Protein 9LQA (pdb70)

Organism: Bacteroides fragilis (NCBI:txid817)

Sequence (251 aa):
KKHLFLLGGHDLAMQTIVQILTDRNVIFKDRYLQWDNALLSQYEEEIQQYGNKEPFIIYGVELKEDITPPTNYIRIDHHNEYATYPSALEQVASILDHPLNRYQTLVAANDKAYIPGMLEIGASHEEINLIRQEDRKAQGVIEDDEKLAQEAITNGTEKIGSLYVVFTTANKFSPICDRLYPYEKLLIYTPNELIYYGKGINSIQKILKRYTPISNIFWGGGINGFIGTVRNRLTTNEILNIVEQIKLLEL

Structure (mmCIF, N/CA/C/O backbone):
data_9LQA
#
_entry.id   9LQA
#
_cell.length_a   71.396
_cell.length_b   71.396
_cell.length_c   121.502
_cell.angle_alpha   90.00
_cell.angle_beta   90.00
_cell.angle_gamma   90.00
#
_symmetry.space_group_name_H-M   'P 41 21 2'
#
loop_
_entity.id
_entity.type
_entity.pdbx_description
1 polymer NrN
2 non-polymer [(2~{S},3~{S},4~{R},5~{R})-5-(6-aminopurin-9-yl)-3-[[(2~{R},3~{S},4~{R},5~{R})-5-(6-aminopurin-9-yl)-3,4-bis(oxidanyl)oxolan-2-yl]methoxy-oxidanyl-phosphoryl]oxy-4-oxidanyl-oxolan-2-yl]methyl-[(3~{S})-3-azanyl-4-oxidanyl-4-oxidanylidene-butyl]-methyl-sulfanium
3 non-polymer 2-AMINO-2-HYDROXYMETHYL-PROPANE-1,3-DIOL
4 non-polymer 'MANGANESE (II) ION'
5 water water
#
loop_
_atom_site.group_PDB
_atom_site.id
_atom_site.type_symbol
_atom_site.label_atom_id
_atom_site.label_alt_id
_atom_site.label_comp_id
_atom_site.label_asym_id
_atom_site.label_entity_id
_atom_site.label_seq_id
_atom_site.pdbx_PDB_ins_code
_atom_site.Cartn_x
_atom_site.Cartn_y
_atom_site.Cartn_z
_atom_site.occupancy
_atom_site.B_iso_or_equiv
_atom_site.auth_seq_id
_atom_site.auth_comp_id
_atom_site.auth_asym_id
_atom_site.auth_atom_id
_atom_site.pdbx_PDB_model_num
ATOM 1 N N . LYS A 1 10 ? 39.230 -21.341 -16.901 1.00 32.21 9 LYS A N 1
ATOM 2 C CA . LYS A 1 10 ? 39.530 -20.754 -15.586 1.00 36.80 9 LYS A CA 1
ATOM 3 C C . LYS A 1 10 ? 38.276 -20.521 -14.758 1.00 32.97 9 LYS A C 1
ATOM 4 O O . LYS A 1 10 ? 37.305 -19.949 -15.254 1.00 35.65 9 LYS A O 1
ATOM 10 N N . LYS A 1 11 ? 38.297 -20.943 -13.493 1.00 28.66 10 LYS A N 1
ATOM 11 C CA . LYS A 1 11 ? 37.182 -20.748 -12.573 1.00 27.59 10 LYS A CA 1
ATOM 12 C C . LYS A 1 11 ? 37.445 -19.558 -11.651 1.00 22.89 10 LYS A C 1
ATOM 13 O O . LYS A 1 11 ? 38.572 -19.347 -11.203 1.00 26.65 10 LYS A O 1
ATOM 19 N N . HIS A 1 12 ? 36.397 -18.799 -11.356 1.00 19.75 11 HIS A N 1
ATOM 20 C CA . HIS A 1 12 ? 36.509 -17.574 -10.571 1.00 19.70 11 HIS A CA 1
ATOM 21 C C . HIS A 1 12 ? 36.130 -17.803 -9.114 1.00 18.91 11 HIS A C 1
ATOM 22 O O . HIS A 1 12 ? 35.186 -18.542 -8.811 1.00 21.32 11 HIS A O 1
ATOM 29 N N . LEU A 1 13 ? 36.867 -17.145 -8.215 1.00 14.80 12 LEU A N 1
ATOM 30 C CA . LEU A 1 13 ? 36.511 -17.020 -6.805 1.00 14.19 12 LEU A CA 1
ATOM 31 C C . LEU A 1 13 ? 36.636 -15.545 -6.457 1.00 14.29 12 LEU A C 1
ATOM 32 O O . LEU A 1 13 ? 37.684 -14.943 -6.704 1.00 16.14 12 LEU A O 1
ATOM 37 N N . PHE A 1 14 ? 35.571 -14.947 -5.935 1.00 9.68 13 PHE A N 1
ATOM 38 C CA . PHE A 1 14 ? 35.608 -13.543 -5.541 1.00 13.77 13 PHE A CA 1
ATOM 39 C C . PHE A 1 14 ? 35.600 -13.450 -4.020 1.00 11.29 13 PHE A C 1
ATOM 40 O O . PHE A 1 14 ? 34.791 -14.109 -3.363 1.00 11.54 13 PHE A O 1
ATOM 48 N N . LEU A 1 15 ? 36.497 -12.625 -3.472 1.00 8.94 14 LEU A N 1
ATOM 49 C CA . LEU A 1 15 ? 36.566 -12.324 -2.045 1.00 11.51 14 LEU A CA 1
ATOM 50 C C . LEU A 1 15 ? 36.252 -10.846 -1.870 1.00 10.30 14 LEU A C 1
ATOM 51 O O . LEU A 1 15 ? 36.917 -9.995 -2.474 1.00 12.08 14 LEU A O 1
ATOM 56 N N . LEU A 1 16 ? 35.259 -10.533 -1.041 1.00 11.03 15 LEU A N 1
ATOM 57 C CA . LEU A 1 16 ? 34.688 -9.189 -1.029 1.00 10.74 15 LEU A CA 1
ATOM 58 C C . LEU A 1 16 ? 35.238 -8.346 0.115 1.00 13.55 15 LEU A C 1
ATOM 59 O O . LEU A 1 16 ? 35.413 -8.835 1.237 1.00 13.90 15 LEU A O 1
ATOM 64 N N . GLY A 1 17 ? 35.487 -7.075 -0.180 1.00 13.40 16 GLY A N 1
ATOM 65 C CA . GLY A 1 17 ? 35.930 -6.100 0.809 1.00 16.16 16 GLY A CA 1
ATOM 66 C C . GLY A 1 17 ? 34.782 -5.429 1.539 1.00 15.04 16 GLY A C 1
ATOM 67 O O . GLY A 1 17 ? 33.705 -6.007 1.721 1.00 12.33 16 GLY A O 1
ATOM 68 N N . GLY A 1 18 ? 35.019 -4.190 1.966 1.00 13.61 17 GLY A N 1
ATOM 69 C CA . GLY A 1 18 ? 34.082 -3.525 2.859 1.00 15.16 17 GLY A CA 1
ATOM 70 C C . GLY A 1 18 ? 32.797 -3.123 2.158 1.00 17.16 17 GLY A C 1
ATOM 71 O O . GLY A 1 18 ? 32.783 -2.758 0.985 1.00 14.73 17 GLY A O 1
ATOM 72 N N . HIS A 1 19 ? 31.697 -3.162 2.905 1.00 17.73 18 HIS A N 1
ATOM 73 C CA . HIS A 1 19 ? 30.393 -2.985 2.286 1.00 18.47 18 HIS A CA 1
ATOM 74 C C . HIS A 1 19 ? 30.021 -1.521 2.095 1.00 17.31 18 HIS A C 1
ATOM 75 O O . HIS A 1 19 ? 30.354 -0.638 2.893 1.00 17.21 18 HIS A O 1
ATOM 82 N N . ASP A 1 20 ? 29.328 -1.289 0.995 1.00 15.10 19 ASP A N 1
ATOM 83 C CA . ASP A 1 20 ? 28.725 -0.028 0.585 1.00 18.52 19 ASP A CA 1
ATOM 84 C C . ASP A 1 20 ? 27.744 -0.418 -0.515 1.00 16.30 19 ASP A C 1
ATOM 85 O O . ASP A 1 20 ? 27.544 -1.607 -0.783 1.00 16.91 19 ASP A O 1
ATOM 90 N N . LEU A 1 21 ? 27.113 0.574 -1.139 1.00 17.69 20 LEU A N 1
ATOM 91 C CA . LEU A 1 21 ? 26.084 0.244 -2.126 1.00 18.71 20 LEU A CA 1
ATOM 92 C C . LEU A 1 21 ? 26.675 -0.534 -3.304 1.00 16.47 20 LEU A C 1
ATOM 93 O O . LEU A 1 21 ? 26.103 -1.537 -3.747 1.00 17.07 20 LEU A O 1
ATOM 98 N N . ALA A 1 22 ? 27.842 -0.119 -3.791 1.00 15.42 21 ALA A N 1
ATOM 99 C CA . ALA A 1 22 ? 28.484 -0.854 -4.880 1.00 18.85 21 ALA A CA 1
ATOM 100 C C . ALA A 1 22 ? 28.778 -2.306 -4.490 1.00 17.55 21 ALA A C 1
ATOM 101 O O . ALA A 1 22 ? 28.575 -3.227 -5.291 1.00 16.32 21 ALA A O 1
ATOM 103 N N . MET A 1 23 ? 29.262 -2.536 -3.266 1.00 18.54 22 MET A N 1
ATOM 104 C CA . MET A 1 23 ? 29.578 -3.907 -2.866 1.00 16.48 22 MET A CA 1
ATOM 105 C C . MET A 1 23 ? 28.313 -4.744 -2.751 1.00 17.14 22 MET A C 1
ATOM 106 O O . MET A 1 23 ? 28.310 -5.942 -3.073 1.00 14.57 22 MET A O 1
ATOM 111 N N . GLN A 1 24 ? 27.231 -4.126 -2.284 1.00 14.29 23 GLN A N 1
ATOM 112 C CA . GLN A 1 24 ? 25.942 -4.805 -2.232 1.00 16.01 23 GLN A CA 1
ATOM 113 C C . GLN A 1 24 ? 25.470 -5.178 -3.632 1.00 17.61 23 GLN A C 1
ATOM 114 O O . GLN A 1 24 ? 24.889 -6.254 -3.847 1.00 17.89 23 GLN A O 1
ATOM 120 N N . THR A 1 25 ? 25.708 -4.292 -4.597 1.00 15.36 24 THR A N 1
ATOM 121 C CA . THR A 1 25 ? 25.343 -4.571 -5.980 1.00 18.61 24 THR A CA 1
ATOM 122 C C . THR A 1 25 ? 26.201 -5.687 -6.561 1.00 17.85 24 THR A C 1
ATOM 123 O O . THR A 1 25 ? 25.711 -6.512 -7.338 1.00 13.88 24 THR A O 1
ATOM 127 N N . ILE A 1 26 ? 27.483 -5.723 -6.195 1.00 15.47 25 ILE A N 1
ATOM 128 C CA . ILE A 1 26 ? 28.353 -6.825 -6.592 1.00 12.70 25 ILE A CA 1
ATOM 129 C C . ILE A 1 26 ? 27.806 -8.145 -6.067 1.00 13.71 25 ILE A C 1
ATOM 130 O O . ILE A 1 26 ? 27.737 -9.142 -6.798 1.00 14.05 25 ILE A O 1
ATOM 135 N N . VAL A 1 27 ? 27.397 -8.174 -4.795 1.00 13.23 26 VAL A N 1
ATOM 136 C CA . VAL A 1 27 ? 26.842 -9.401 -4.231 1.00 15.09 26 VAL A CA 1
ATOM 137 C C . VAL A 1 27 ? 25.676 -9.903 -5.072 1.00 15.36 26 VAL A C 1
ATOM 138 O O . VAL A 1 27 ? 25.576 -11.098 -5.369 1.00 13.38 26 VAL A O 1
ATOM 142 N N . GLN A 1 28 ? 24.781 -9.001 -5.464 1.00 13.61 27 GLN A N 1
ATOM 143 C CA . GLN A 1 28 ? 23.615 -9.400 -6.245 1.00 18.09 27 GLN A CA 1
ATOM 144 C C . GLN A 1 28 ? 24.026 -10.013 -7.579 1.00 15.43 27 GLN A C 1
ATOM 145 O O . GLN A 1 28 ? 23.517 -11.072 -7.969 1.00 18.11 27 GLN A O 1
ATOM 151 N N . ILE A 1 29 ? 24.936 -9.352 -8.301 1.00 15.73 28 ILE A N 1
ATOM 152 C CA . ILE A 1 29 ? 25.389 -9.871 -9.592 1.00 13.79 28 ILE A CA 1
ATOM 153 C C . ILE A 1 29 ? 26.080 -11.219 -9.419 1.00 14.66 28 ILE A C 1
ATOM 154 O O . ILE A 1 29 ? 25.854 -12.150 -10.202 1.00 15.93 28 ILE A O 1
ATOM 159 N N . LEU A 1 30 ? 26.957 -11.340 -8.416 1.00 13.01 29 LEU A N 1
ATOM 160 C CA . LEU A 1 30 ? 27.636 -12.617 -8.193 1.00 16.03 29 LEU A CA 1
ATOM 161 C C . LEU A 1 30 ? 26.633 -13.702 -7.816 1.00 14.46 29 LEU A C 1
ATOM 162 O O . LEU A 1 30 ? 26.760 -14.864 -8.230 1.00 13.93 29 LEU A O 1
ATOM 167 N N . THR A 1 31 ? 25.625 -13.339 -7.033 1.00 11.79 30 THR A N 1
ATOM 168 C CA . THR A 1 31 ? 24.617 -14.319 -6.659 1.00 17.40 30 THR A CA 1
ATOM 169 C C . THR A 1 31 ? 23.840 -14.779 -7.883 1.00 15.14 30 THR A C 1
ATOM 170 O O . THR A 1 31 ? 23.642 -15.982 -8.087 1.00 16.47 30 THR A O 1
ATOM 174 N N . ASP A 1 32 ? 23.428 -13.828 -8.727 1.00 14.65 31 ASP A N 1
ATOM 175 C CA . ASP A 1 32 ? 22.655 -14.166 -9.923 1.00 17.21 31 ASP A CA 1
ATOM 176 C C . ASP A 1 32 ? 23.452 -15.012 -10.906 1.00 19.73 31 ASP A C 1
ATOM 177 O O . ASP A 1 32 ? 22.881 -15.880 -11.585 1.00 16.44 31 ASP A O 1
ATOM 182 N N . ARG A 1 33 ? 24.760 -14.798 -10.998 1.00 15.79 32 ARG A N 1
ATOM 183 C CA . ARG A 1 33 ? 25.537 -15.471 -12.025 1.00 15.98 32 ARG A CA 1
ATOM 184 C C . ARG A 1 33 ? 26.151 -16.782 -11.553 1.00 17.39 32 ARG A C 1
ATOM 185 O O . ARG A 1 33 ? 26.995 -17.334 -12.261 1.00 15.12 32 ARG A O 1
ATOM 193 N N . ASN A 1 34 ? 25.753 -17.285 -10.380 1.00 12.37 33 ASN A N 1
ATOM 194 C CA . ASN A 1 34 ? 26.213 -18.576 -9.859 1.00 14.71 33 ASN A CA 1
ATOM 195 C C . ASN A 1 34 ? 27.730 -18.619 -9.664 1.00 15.05 33 ASN A C 1
ATOM 196 O O . ASN A 1 34 ? 28.352 -19.673 -9.805 1.00 17.13 33 ASN A O 1
ATOM 201 N N . VAL A 1 35 ? 28.329 -17.487 -9.328 1.00 12.70 34 VAL A N 1
ATOM 202 C CA . VAL A 1 35 ? 29.771 -17.390 -9.103 1.00 11.67 34 VAL A CA 1
ATOM 203 C C . VAL A 1 35 ? 30.120 -17.858 -7.691 1.00 12.56 34 VAL A C 1
ATOM 204 O O . VAL A 1 35 ? 29.364 -17.625 -6.737 1.00 15.39 34 VAL A O 1
ATOM 208 N N . ILE A 1 36 ? 31.272 -18.516 -7.546 1.00 16.74 35 ILE A N 1
ATOM 209 C CA . ILE A 1 36 ? 31.839 -18.791 -6.228 1.00 14.69 35 ILE A CA 1
ATOM 210 C C . ILE A 1 36 ? 32.329 -17.475 -5.638 1.00 15.83 35 ILE A C 1
ATOM 211 O O . ILE A 1 36 ? 33.176 -16.798 -6.230 1.00 12.54 35 ILE A O 1
ATOM 216 N N . PHE A 1 37 ? 31.812 -17.108 -4.467 1.00 11.66 36 PHE A N 1
ATOM 217 C CA . PHE A 1 37 ? 32.321 -15.910 -3.805 1.00 15.09 36 PHE A CA 1
ATOM 218 C C . PHE A 1 37 ? 32.168 -16.037 -2.295 1.00 18.95 36 PHE A C 1
ATOM 219 O O . PHE A 1 37 ? 31.359 -16.820 -1.789 1.00 15.16 36 PHE A O 1
ATOM 227 N N . LYS A 1 38 ? 32.987 -15.269 -1.584 1.00 14.00 37 LYS A N 1
ATOM 228 C CA . LYS A 1 38 ? 32.986 -15.261 -0.132 1.00 17.11 37 LYS A CA 1
ATOM 229 C C . LYS A 1 38 ? 32.794 -13.829 0.340 1.00 15.66 37 LYS A C 1
ATOM 230 O O . LYS A 1 38 ? 33.417 -12.903 -0.189 1.00 14.88 37 LYS A O 1
ATOM 236 N N . ASP A 1 39 ? 31.920 -13.659 1.329 1.00 16.20 38 ASP A N 1
ATOM 237 C CA . ASP A 1 39 ? 31.517 -12.342 1.818 1.00 16.27 38 ASP A CA 1
ATOM 238 C C . ASP A 1 39 ? 31.440 -12.448 3.337 1.00 19.60 38 ASP A C 1
ATOM 239 O O . ASP A 1 39 ? 30.514 -13.073 3.858 1.00 19.64 38 ASP A O 1
ATOM 244 N N . ARG A 1 40 ? 32.407 -11.853 4.040 1.00 19.80 39 ARG A N 1
ATOM 245 C CA . ARG A 1 40 ? 32.426 -11.902 5.497 1.00 19.04 39 ARG A CA 1
ATOM 246 C C . ARG A 1 40 ? 31.832 -10.654 6.136 1.00 21.19 39 ARG A C 1
ATOM 247 O O . ARG A 1 40 ? 32.084 -10.388 7.319 1.00 22.47 39 ARG A O 1
ATOM 255 N N . TYR A 1 41 ? 31.035 -9.901 5.384 1.00 16.62 40 TYR A N 1
ATOM 256 C CA . TYR A 1 41 ? 30.311 -8.734 5.887 1.00 21.33 40 TYR A CA 1
ATOM 257 C C . TYR A 1 41 ? 31.267 -7.705 6.480 1.00 23.80 40 TYR A C 1
ATOM 258 O O . TYR A 1 41 ? 31.027 -7.136 7.551 1.00 18.38 40 TYR A O 1
ATOM 267 N N . LEU A 1 42 ? 32.343 -7.441 5.744 1.00 18.65 41 LEU A N 1
ATOM 268 C CA . LEU A 1 42 ? 33.371 -6.510 6.166 1.00 17.28 41 LEU A CA 1
ATOM 269 C C . LEU A 1 42 ? 32.905 -5.068 5.986 1.00 17.57 41 LEU A C 1
ATOM 270 O O . LEU A 1 42 ? 31.863 -4.776 5.385 1.00 17.61 41 LEU A O 1
ATOM 275 N N . GLN A 1 43 ? 33.704 -4.155 6.517 1.00 17.57 42 GLN A N 1
ATOM 276 C CA . GLN A 1 43 ? 33.469 -2.730 6.381 1.00 17.16 42 GLN A CA 1
ATOM 277 C C . GLN A 1 43 ? 34.756 -2.084 5.898 1.00 15.25 42 GLN A C 1
ATOM 278 O O . GLN A 1 43 ? 35.803 -2.731 5.771 1.00 14.54 42 GLN A O 1
ATOM 284 N N . TRP A 1 44 ? 34.670 -0.786 5.623 1.00 15.22 43 TRP A N 1
ATOM 285 C CA . TRP A 1 44 ? 35.790 -0.075 5.015 1.00 17.48 43 TRP A CA 1
ATOM 286 C C . TRP A 1 44 ? 37.090 -0.195 5.820 1.00 20.98 43 TRP A C 1
ATOM 287 O O . TRP A 1 44 ? 38.173 -0.234 5.225 1.00 21.14 43 TRP A O 1
ATOM 298 N N . ASP A 1 45 ? 37.019 -0.249 7.153 1.00 18.14 44 ASP A N 1
ATOM 299 C CA . ASP A 1 45 ? 38.224 -0.246 7.986 1.00 22.07 44 ASP A CA 1
ATOM 300 C C . ASP A 1 45 ? 38.620 -1.635 8.490 1.00 21.46 44 ASP A C 1
ATOM 301 O O . ASP A 1 45 ? 39.470 -1.744 9.383 1.00 27.43 44 ASP A O 1
ATOM 306 N N . ASN A 1 46 ? 38.039 -2.702 7.949 1.00 17.52 45 ASN A N 1
ATOM 307 C CA . ASN A 1 46 ? 38.568 -4.021 8.280 1.00 17.81 45 ASN A CA 1
ATOM 308 C C . ASN A 1 46 ? 38.655 -4.909 7.039 1.00 17.32 45 ASN A C 1
ATOM 309 O O . ASN A 1 46 ? 38.645 -6.139 7.161 1.00 14.86 45 ASN A O 1
ATOM 314 N N . ALA A 1 47 ? 38.755 -4.313 5.854 1.00 16.03 46 ALA A N 1
ATOM 315 C CA . ALA A 1 47 ? 38.770 -5.066 4.597 1.00 17.42 46 ALA A CA 1
ATOM 316 C C . ALA A 1 47 ? 40.181 -5.591 4.331 1.00 12.04 46 ALA A C 1
ATOM 317 O O . ALA A 1 47 ? 40.895 -5.120 3.449 1.00 16.43 46 ALA A O 1
ATOM 319 N N . LEU A 1 48 ? 40.562 -6.603 5.115 1.00 14.23 47 LEU A N 1
ATOM 320 C CA . LEU A 1 48 ? 41.889 -7.210 5.078 1.00 13.75 47 LEU A CA 1
ATOM 321 C C . LEU A 1 48 ? 41.833 -8.526 4.315 1.00 13.59 47 LEU A C 1
ATOM 322 O O . LEU A 1 48 ? 40.931 -9.333 4.539 1.00 13.67 47 LEU A O 1
ATOM 327 N N . LEU A 1 49 ? 42.810 -8.753 3.422 1.00 14.06 48 LEU A N 1
ATOM 328 C CA . LEU A 1 49 ? 42.863 -10.042 2.737 1.00 16.94 48 LEU A CA 1
ATOM 329 C C . LEU A 1 49 ? 42.915 -11.192 3.736 1.00 16.61 48 LEU A C 1
ATOM 330 O O . LEU A 1 49 ? 42.320 -12.252 3.490 1.00 13.67 48 LEU A O 1
ATOM 335 N N . SER A 1 50 ? 43.575 -10.985 4.889 1.00 16.48 49 SER A N 1
ATOM 336 C CA . SER A 1 50 ? 43.680 -12.035 5.898 1.00 15.06 49 SER A CA 1
ATOM 337 C C . SER A 1 50 ? 42.332 -12.426 6.482 1.00 15.68 49 SER A C 1
ATOM 338 O O . SER A 1 50 ? 42.244 -13.480 7.121 1.00 17.05 49 SER A O 1
ATOM 341 N N . GLN A 1 51 ? 41.282 -11.620 6.292 1.00 16.35 50 GLN A N 1
ATOM 342 C CA . GLN A 1 51 ? 39.958 -12.094 6.690 1.00 11.77 50 GLN A CA 1
ATOM 343 C C . GLN A 1 51 ? 39.599 -13.378 5.961 1.00 16.68 50 GLN A C 1
ATOM 344 O O . GLN A 1 51 ? 38.788 -14.167 6.461 1.00 16.52 50 GLN A O 1
ATOM 350 N N . TYR A 1 52 ? 40.200 -13.604 4.791 1.00 14.24 51 TYR A N 1
ATOM 351 C CA . TYR A 1 52 ? 39.918 -14.760 3.950 1.00 16.68 51 TYR A CA 1
ATOM 352 C C . TYR A 1 52 ? 41.093 -15.727 3.916 1.00 18.17 51 TYR A C 1
ATOM 353 O O . TYR A 1 52 ? 41.337 -16.382 2.897 1.00 15.17 51 TYR A O 1
ATOM 362 N N . GLU A 1 53 ? 41.856 -15.793 5.010 1.00 15.57 52 GLU A N 1
ATOM 363 C CA . GLU A 1 53 ? 43.069 -16.603 5.005 1.00 17.67 52 GLU A CA 1
ATOM 364 C C . GLU A 1 53 ? 42.758 -18.046 4.648 1.00 16.94 52 GLU A C 1
ATOM 365 O O . GLU A 1 53 ? 43.507 -18.683 3.906 1.00 16.15 52 GLU A O 1
ATOM 371 N N . GLU A 1 54 ? 41.665 -18.582 5.190 1.00 16.35 53 GLU A N 1
ATOM 372 C CA . GLU A 1 54 ? 41.283 -19.955 4.891 1.00 17.94 53 GLU A CA 1
ATOM 373 C C . GLU A 1 54 ? 41.103 -20.165 3.393 1.00 21.04 53 GLU A C 1
ATOM 374 O O . GLU A 1 54 ? 41.604 -21.142 2.825 1.00 18.34 53 GLU A O 1
ATOM 380 N N . GLU A 1 55 ? 40.382 -19.249 2.735 1.00 17.82 54 GLU A N 1
ATOM 381 C CA . GLU A 1 55 ? 40.141 -19.367 1.300 1.00 14.34 54 GLU A CA 1
ATOM 382 C C . GLU A 1 55 ? 41.433 -19.255 0.504 1.00 17.65 54 GLU A C 1
ATOM 383 O O . GLU A 1 55 ? 41.616 -19.951 -0.503 1.00 17.87 54 GLU A O 1
ATOM 389 N N . ILE A 1 56 ? 42.322 -18.354 0.917 1.00 14.87 55 ILE A N 1
ATOM 390 C CA . ILE A 1 56 ? 43.622 -18.225 0.262 1.00 16.34 55 ILE A CA 1
ATOM 391 C C . ILE A 1 56 ? 44.420 -19.523 0.387 1.00 19.73 55 ILE A C 1
ATOM 392 O O . ILE A 1 56 ? 45.058 -19.975 -0.572 1.00 15.23 55 ILE A O 1
ATOM 397 N N . GLN A 1 57 ? 44.397 -20.146 1.567 1.00 17.84 56 GLN A N 1
ATOM 398 C CA . GLN A 1 57 ? 45.098 -21.421 1.721 1.00 20.85 56 GLN A CA 1
ATOM 399 C C . GLN A 1 57 ? 44.496 -22.493 0.814 1.00 20.91 56 GLN A C 1
ATOM 400 O O . GLN A 1 57 ? 45.224 -23.288 0.205 1.00 19.55 56 GLN A O 1
ATOM 406 N N . GLN A 1 58 ? 43.171 -22.507 0.683 1.00 16.45 57 GLN A N 1
ATOM 407 C CA . GLN A 1 58 ? 42.489 -23.553 -0.074 1.00 19.45 57 GLN A CA 1
ATOM 408 C C . GLN A 1 58 ? 42.646 -23.377 -1.584 1.00 20.26 57 GLN A C 1
ATOM 409 O O . GLN A 1 58 ? 42.925 -24.342 -2.303 1.00 20.01 57 GLN A O 1
ATOM 415 N N . TYR A 1 59 ? 42.456 -22.161 -2.083 1.00 15.97 58 TYR A N 1
ATOM 416 C CA . TYR A 1 59 ? 42.448 -21.912 -3.517 1.00 13.94 58 TYR A CA 1
ATOM 417 C C . TYR A 1 59 ? 43.746 -21.307 -4.037 1.00 16.14 58 TYR A C 1
ATOM 418 O O . TYR A 1 59 ? 43.939 -21.259 -5.255 1.00 19.08 58 TYR A O 1
ATOM 427 N N . GLY A 1 60 ? 44.624 -20.834 -3.153 1.00 15.36 59 GLY A N 1
ATOM 428 C CA . GLY A 1 60 ? 45.838 -20.173 -3.590 1.00 17.82 59 GLY A CA 1
ATOM 429 C C . GLY A 1 60 ? 46.762 -21.118 -4.325 1.00 21.97 59 GLY A C 1
ATOM 430 O O . GLY A 1 60 ? 46.986 -22.251 -3.880 1.00 17.37 59 GLY A O 1
ATOM 431 N N . ASN A 1 61 ? 47.287 -20.664 -5.466 1.00 19.20 60 ASN A N 1
ATOM 432 C CA . ASN A 1 61 ? 48.217 -21.427 -6.291 1.00 22.44 60 ASN A CA 1
ATOM 433 C C . ASN A 1 61 ? 47.632 -22.750 -6.767 1.00 23.81 60 ASN A C 1
ATOM 434 O O . ASN A 1 61 ? 48.38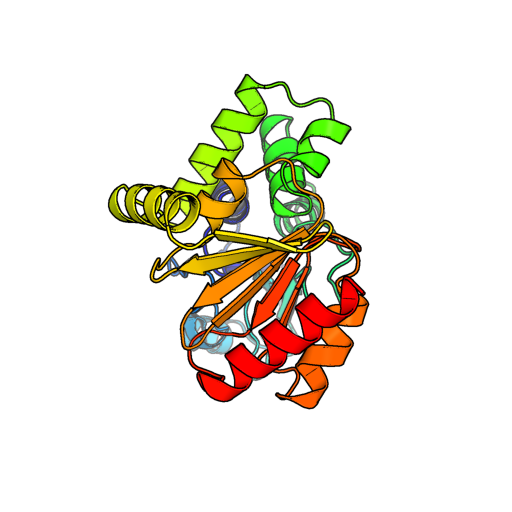3 -23.695 -7.048 1.00 28.96 60 ASN A O 1
ATOM 439 N N . LYS A 1 62 ? 46.305 -22.842 -6.853 1.00 24.01 61 LYS A N 1
ATOM 440 C CA . LYS A 1 62 ? 45.604 -24.065 -7.240 1.00 22.89 61 LYS A CA 1
ATOM 441 C C . LYS A 1 62 ? 45.029 -23.872 -8.638 1.00 31.68 61 LYS A C 1
ATOM 442 O O . LYS A 1 62 ? 44.126 -23.046 -8.835 1.00 31.96 61 LYS A O 1
ATOM 448 N N . GLU A 1 63 ? 45.516 -24.686 -9.583 1.00 35.86 62 GLU A N 1
ATOM 449 C CA . GLU A 1 63 ? 45.585 -24.335 -11.006 1.00 39.69 62 GLU A CA 1
ATOM 450 C C . GLU A 1 63 ? 44.311 -23.768 -11.612 1.00 44.54 62 GLU A C 1
ATOM 451 O O . GLU A 1 63 ? 44.390 -22.712 -12.265 1.00 48.68 62 GLU A O 1
ATOM 457 N N . PRO A 1 64 ? 43.143 -24.411 -11.499 1.00 39.90 63 PRO A N 1
ATOM 458 C CA . PRO A 1 64 ? 41.982 -23.907 -12.258 1.00 33.57 63 PRO A CA 1
ATOM 459 C C . PRO A 1 64 ? 41.569 -22.489 -11.877 1.00 30.10 63 PRO A C 1
ATOM 460 O O . PRO A 1 64 ? 41.035 -21.756 -12.720 1.00 29.30 63 PRO A O 1
ATOM 464 N N . PHE A 1 65 ? 41.819 -22.076 -10.638 1.00 24.65 64 PHE A N 1
ATOM 465 C CA . PHE A 1 65 ? 41.139 -20.925 -10.061 1.00 20.09 64 PHE A CA 1
ATOM 466 C C . PHE A 1 65 ? 41.922 -19.628 -10.261 1.00 18.52 64 PHE A C 1
ATOM 467 O O . PHE A 1 65 ? 43.160 -19.606 -10.218 1.00 20.02 64 PHE A O 1
ATOM 475 N N . ILE A 1 66 ? 41.187 -18.551 -10.516 1.00 16.83 65 ILE A N 1
ATOM 476 C CA . ILE A 1 66 ? 41.665 -17.186 -10.345 1.00 14.64 65 ILE A CA 1
ATOM 477 C C . ILE A 1 66 ? 40.906 -16.597 -9.166 1.00 13.47 65 ILE A C 1
ATOM 478 O O . ILE A 1 66 ? 39.673 -16.676 -9.121 1.00 14.70 65 ILE A O 1
ATOM 483 N N . ILE A 1 67 ? 41.629 -15.993 -8.229 1.00 12.74 66 ILE A N 1
ATOM 484 C CA . ILE A 1 67 ? 41.021 -15.396 -7.048 1.00 15.97 66 ILE A CA 1
ATOM 485 C C . ILE A 1 67 ? 41.013 -13.888 -7.250 1.00 14.54 66 ILE A C 1
ATOM 486 O O . ILE A 1 67 ? 42.075 -13.267 -7.387 1.00 16.36 66 ILE A O 1
ATOM 491 N N . TYR A 1 68 ? 39.823 -13.291 -7.264 1.00 12.92 67 TYR A N 1
ATOM 492 C CA . TYR A 1 68 ? 39.683 -11.842 -7.381 1.00 10.90 67 TYR A CA 1
ATOM 493 C C . TYR A 1 68 ? 39.402 -11.265 -5.999 1.00 13.25 67 TYR A C 1
ATOM 494 O O . TYR A 1 68 ? 38.398 -11.624 -5.367 1.00 12.28 67 TYR A O 1
ATOM 503 N N . GLY A 1 69 ? 40.302 -10.408 -5.520 1.00 12.68 68 GLY A N 1
ATOM 504 C CA . GLY A 1 69 ? 40.124 -9.724 -4.256 1.00 10.22 68 GLY A CA 1
ATOM 505 C C . GLY A 1 69 ? 39.577 -8.331 -4.499 1.00 12.59 68 GLY A C 1
ATOM 506 O O . GLY A 1 69 ? 40.231 -7.499 -5.133 1.00 13.01 68 GLY A O 1
ATOM 507 N N . VAL A 1 70 ? 38.369 -8.082 -3.993 1.00 11.42 69 VAL A N 1
ATOM 508 C CA . VAL A 1 70 ? 37.615 -6.868 -4.303 1.00 13.36 69 VAL A CA 1
ATOM 509 C C . VAL A 1 70 ? 37.823 -5.868 -3.163 1.00 12.12 69 VAL A C 1
ATOM 510 O O . VAL A 1 70 ? 37.190 -5.972 -2.114 1.00 15.50 69 VAL A O 1
ATOM 514 N N . GLU A 1 71 ? 38.700 -4.885 -3.388 1.00 12.96 70 GLU A N 1
ATOM 515 C CA . GLU A 1 71 ? 39.005 -3.818 -2.428 1.00 15.19 70 GLU A CA 1
ATOM 516 C C . GLU A 1 71 ? 39.463 -4.380 -1.084 1.00 17.50 70 GLU A C 1
ATOM 517 O O . GLU A 1 71 ? 38.914 -4.056 -0.025 1.00 17.74 70 GLU A O 1
ATOM 523 N N . LEU A 1 72 ? 40.494 -5.223 -1.129 1.00 15.62 71 LEU A N 1
ATOM 524 C CA . LEU A 1 72 ? 41.053 -5.843 0.064 1.00 15.34 71 LEU A CA 1
ATOM 525 C C . LEU A 1 72 ? 42.492 -5.384 0.236 1.00 16.35 71 LEU A C 1
ATOM 526 O O . LEU A 1 72 ? 43.260 -5.360 -0.732 1.00 14.32 71 LEU A O 1
ATOM 531 N N . LYS A 1 73 ? 42.847 -5.022 1.464 1.00 17.34 72 LYS A N 1
ATOM 532 C CA . LYS A 1 73 ? 44.225 -4.678 1.784 1.00 16.71 72 LYS A CA 1
ATOM 533 C C . LYS A 1 73 ? 45.069 -5.946 1.855 1.00 18.93 72 LYS A C 1
ATOM 534 O O . LYS A 1 73 ? 44.695 -6.916 2.522 1.00 18.04 72 LYS A O 1
ATOM 540 N N . GLU A 1 74 ? 46.214 -5.946 1.173 1.00 18.49 73 GLU A N 1
ATOM 541 C CA . GLU A 1 74 ? 47.035 -7.156 1.079 1.00 18.15 73 GLU A CA 1
ATOM 542 C C . GLU A 1 74 ? 47.988 -7.235 2.276 1.00 23.68 73 GLU A C 1
ATOM 543 O O . GLU A 1 74 ? 49.204 -7.069 2.169 1.00 21.83 73 GLU A O 1
ATOM 549 N N . ASP A 1 75 ? 47.393 -7.493 3.446 1.00 19.46 74 ASP A N 1
ATOM 550 C CA . ASP A 1 75 ? 48.180 -7.618 4.663 1.00 21.08 74 ASP A CA 1
ATOM 551 C C . ASP A 1 75 ? 48.887 -8.962 4.754 1.00 24.94 74 ASP A C 1
ATOM 552 O O . ASP A 1 75 ? 49.810 -9.105 5.558 1.00 27.52 74 ASP A O 1
ATOM 557 N N . ILE A 1 76 ? 48.473 -9.944 3.956 1.00 23.62 75 ILE A N 1
ATOM 558 C CA . ILE A 1 76 ? 49.225 -11.173 3.744 1.00 23.59 75 ILE A CA 1
ATOM 559 C C . ILE A 1 76 ? 49.594 -11.223 2.267 1.00 24.61 75 ILE A C 1
ATOM 560 O O . ILE A 1 76 ? 48.987 -10.546 1.433 1.00 24.01 75 ILE A O 1
ATOM 565 N N . THR A 1 77 ? 50.602 -12.034 1.946 1.00 22.12 76 THR A N 1
ATOM 566 C CA . THR A 1 77 ? 51.103 -12.090 0.570 1.00 23.09 76 THR A CA 1
ATOM 567 C C . THR A 1 77 ? 50.130 -12.841 -0.330 1.00 19.95 76 THR A C 1
ATOM 568 O O . THR A 1 77 ? 49.818 -14.007 -0.058 1.00 21.09 76 THR A O 1
ATOM 572 N N . PRO A 1 78 ? 49.627 -12.222 -1.398 1.00 17.40 77 PRO A N 1
ATOM 573 C CA . PRO A 1 78 ? 48.688 -12.925 -2.273 1.00 21.20 77 PRO A CA 1
ATOM 574 C C . PRO A 1 78 ? 49.365 -14.083 -2.983 1.00 21.18 77 PRO A C 1
ATOM 575 O O . PRO A 1 78 ? 50.568 -14.024 -3.297 1.00 19.55 77 PRO A O 1
ATOM 579 N N . PRO A 1 79 ? 48.627 -15.146 -3.286 1.00 18.12 78 PRO A N 1
ATOM 580 C CA . PRO A 1 79 ? 49.184 -16.226 -4.111 1.00 16.57 78 PRO A CA 1
ATOM 581 C C . PRO A 1 79 ? 49.297 -15.790 -5.566 1.00 19.29 78 PRO A C 1
ATOM 582 O O . PRO A 1 79 ? 48.851 -14.714 -5.964 1.00 16.63 78 PRO A O 1
ATOM 586 N N . THR A 1 80 ? 49.886 -16.670 -6.385 1.00 15.45 79 THR A N 1
ATOM 587 C CA . THR A 1 80 ? 50.158 -16.267 -7.766 1.00 17.36 79 THR A CA 1
ATOM 588 C C . THR A 1 80 ? 48.911 -16.217 -8.637 1.00 16.83 79 THR A C 1
ATOM 589 O O . THR A 1 80 ? 48.968 -15.631 -9.725 1.00 15.51 79 THR A O 1
ATOM 593 N N . ASN A 1 81 ? 47.799 -16.808 -8.205 1.00 15.27 80 ASN A N 1
ATOM 594 C CA . ASN A 1 81 ? 46.564 -16.781 -8.980 1.00 14.34 80 ASN A CA 1
ATOM 595 C C . ASN A 1 81 ? 45.583 -15.738 -8.452 1.00 16.00 80 ASN A C 1
ATOM 596 O O . ASN A 1 81 ? 44.383 -15.830 -8.725 1.00 17.21 80 ASN A O 1
ATOM 601 N N . TYR A 1 82 ? 46.076 -14.750 -7.709 1.00 13.98 81 TYR A N 1
ATOM 602 C CA . TYR A 1 82 ? 45.254 -13.707 -7.115 1.00 14.54 81 TYR A CA 1
ATOM 603 C C . TYR A 1 82 ? 45.331 -12.460 -7.979 1.00 15.52 81 TYR A C 1
ATOM 604 O O . TYR A 1 82 ? 46.409 -12.091 -8.463 1.00 12.83 81 TYR A O 1
ATOM 613 N N . ILE A 1 83 ? 44.185 -11.822 -8.184 1.00 10.58 82 ILE A N 1
ATOM 614 C CA . ILE A 1 83 ? 44.127 -10.567 -8.922 1.00 11.61 82 ILE A CA 1
ATOM 615 C C . ILE A 1 83 ? 43.484 -9.517 -8.028 1.00 13.47 82 ILE A C 1
ATOM 616 O O . ILE A 1 83 ? 42.371 -9.711 -7.517 1.00 12.93 82 ILE A O 1
ATOM 621 N N . ARG A 1 84 ? 44.182 -8.412 -7.837 1.00 10.24 83 ARG A N 1
ATOM 622 C CA . ARG A 1 84 ? 43.627 -7.293 -7.090 1.00 13.08 83 ARG A CA 1
ATOM 623 C C . ARG A 1 84 ? 42.636 -6.506 -7.947 1.00 16.01 83 ARG A C 1
ATOM 624 O O . ARG A 1 84 ? 42.971 -6.073 -9.057 1.00 15.44 83 ARG A O 1
ATOM 632 N N . ILE A 1 85 ? 41.424 -6.302 -7.426 1.00 11.24 84 ILE A N 1
ATOM 633 C CA . ILE A 1 85 ? 40.431 -5.440 -8.063 1.00 11.06 84 ILE A CA 1
ATOM 634 C C . ILE A 1 85 ? 40.263 -4.220 -7.172 1.00 18.48 84 ILE A C 1
ATOM 635 O O . ILE A 1 85 ? 39.735 -4.324 -6.056 1.00 18.43 84 ILE A O 1
ATOM 640 N N . ASP A 1 86 ? 40.707 -3.059 -7.652 1.00 16.55 85 ASP A N 1
ATOM 641 C CA . ASP A 1 86 ? 40.706 -1.886 -6.792 1.00 18.31 85 ASP A CA 1
ATOM 642 C C . ASP A 1 86 ? 40.707 -0.630 -7.652 1.00 19.17 85 ASP A C 1
ATOM 643 O O . ASP A 1 86 ? 41.056 -0.664 -8.836 1.00 14.00 85 ASP A O 1
ATOM 648 N N . HIS A 1 87 ? 40.322 0.486 -7.031 1.00 16.80 86 HIS A N 1
ATOM 649 C CA . HIS A 1 87 ? 40.275 1.772 -7.708 1.00 19.00 86 HIS A CA 1
ATOM 650 C C . HIS A 1 87 ? 40.685 2.892 -6.754 1.00 19.10 86 HIS A C 1
ATOM 651 O O . HIS A 1 87 ? 40.116 3.990 -6.774 1.00 17.04 86 HIS A O 1
ATOM 658 N N . HIS A 1 88 ? 41.694 2.635 -5.919 1.00 16.45 87 HIS A N 1
ATOM 659 C CA . HIS A 1 88 ? 42.192 3.610 -4.960 1.00 21.28 87 HIS A CA 1
ATOM 660 C C . HIS A 1 88 ? 43.690 3.788 -5.128 1.00 20.97 87 HIS A C 1
ATOM 661 O O . HIS A 1 88 ? 44.369 2.959 -5.738 1.00 19.06 87 HIS A O 1
ATOM 668 N N . ASN A 1 89 ? 44.202 4.884 -4.568 1.00 17.60 88 ASN A N 1
ATOM 669 C CA . ASN A 1 89 ? 45.645 5.126 -4.461 1.00 19.45 88 ASN A CA 1
ATOM 670 C C . ASN A 1 89 ? 46.242 5.114 -5.864 1.00 20.98 88 ASN A C 1
ATOM 671 O O . ASN A 1 89 ? 45.799 5.902 -6.715 1.00 20.10 88 ASN A O 1
ATOM 676 N N . GLU A 1 90 ? 47.209 4.249 -6.169 1.00 22.24 89 GLU A N 1
ATOM 677 C CA . GLU A 1 90 ? 47.774 4.302 -7.507 1.00 23.06 89 GLU A CA 1
ATOM 678 C C . GLU A 1 90 ? 46.759 3.903 -8.583 1.00 21.20 89 GLU A C 1
ATOM 679 O O . GLU A 1 90 ? 46.985 4.192 -9.762 1.00 21.98 89 GLU A O 1
ATOM 685 N N . TYR A 1 91 ? 45.619 3.306 -8.211 1.00 16.25 90 TYR A N 1
ATOM 686 C CA . TYR A 1 91 ? 44.568 3.002 -9.176 1.00 20.17 90 TYR A CA 1
ATOM 687 C C . TYR A 1 91 ? 43.367 3.919 -9.032 1.00 18.99 90 TYR A C 1
ATOM 688 O O . TYR A 1 91 ? 42.273 3.573 -9.485 1.00 20.73 90 TY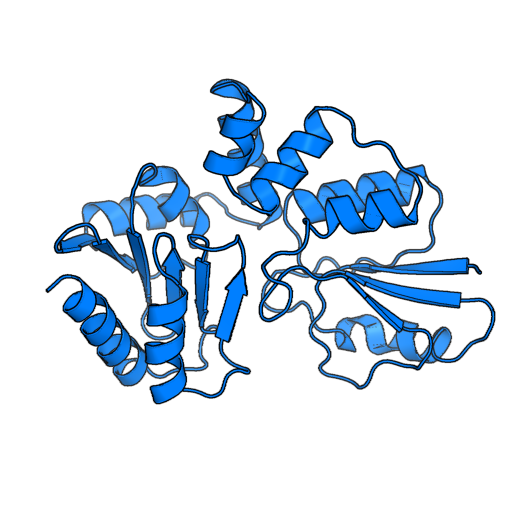R A O 1
ATOM 697 N N . ALA A 1 92 ? 43.569 5.114 -8.472 1.00 19.80 91 ALA A N 1
ATOM 698 C CA . ALA A 1 92 ? 42.450 6.013 -8.204 1.00 25.79 91 ALA A CA 1
ATOM 699 C C . ALA A 1 92 ? 41.723 6.463 -9.467 1.00 23.19 91 ALA A C 1
ATOM 700 O O . ALA A 1 92 ? 40.591 6.938 -9.362 1.00 29.72 91 ALA A O 1
ATOM 702 N N . THR A 1 93 ? 42.328 6.341 -10.654 1.00 22.41 92 THR A N 1
ATOM 703 C CA . THR A 1 93 ? 41.631 6.700 -11.884 1.00 26.28 92 THR A CA 1
ATOM 704 C C . THR A 1 93 ? 40.839 5.545 -12.483 1.00 22.47 92 THR A C 1
ATOM 705 O O . THR A 1 93 ? 40.201 5.725 -13.525 1.00 24.83 92 THR A O 1
ATOM 709 N N . TYR A 1 94 ? 40.870 4.375 -11.873 1.00 21.27 93 TYR A N 1
ATOM 710 C CA . TYR A 1 94 ? 40.220 3.215 -12.456 1.00 21.68 93 TYR A CA 1
ATOM 711 C C . TYR A 1 94 ? 38.712 3.255 -12.213 1.00 19.43 93 TYR A C 1
ATOM 712 O O . TYR A 1 94 ? 38.228 3.988 -11.343 1.00 18.42 93 TYR A O 1
ATOM 721 N N . PRO A 1 95 ? 37.940 2.519 -13.011 1.00 20.44 94 PRO A N 1
ATOM 722 C CA . PRO A 1 95 ? 36.498 2.429 -12.760 1.00 17.22 94 PRO A CA 1
ATOM 723 C C . PRO A 1 95 ? 36.217 1.744 -11.436 1.00 18.51 94 PRO A C 1
ATOM 724 O O . PRO A 1 95 ? 37.056 1.029 -10.878 1.00 16.14 94 PRO A O 1
ATOM 728 N N . SER A 1 96 ? 35.008 1.977 -10.930 1.00 16.74 95 SER A N 1
ATOM 729 C CA . SER A 1 96 ? 34.594 1.352 -9.685 1.00 16.75 95 SER A CA 1
ATOM 730 C C . SER A 1 96 ? 34.819 -0.149 -9.751 1.00 15.91 95 SER A C 1
ATOM 731 O O . SER A 1 96 ? 34.744 -0.760 -10.819 1.00 14.42 95 SER A O 1
ATOM 734 N N . ALA A 1 97 ? 35.073 -0.741 -8.586 1.00 13.82 96 ALA A N 1
ATOM 735 C CA . ALA A 1 97 ? 35.135 -2.195 -8.483 1.00 13.75 96 ALA A CA 1
ATOM 736 C C . ALA A 1 97 ? 33.902 -2.853 -9.089 1.00 13.06 96 ALA A C 1
ATOM 737 O O . ALA A 1 97 ? 34.004 -3.902 -9.727 1.00 12.82 96 ALA A O 1
ATOM 739 N N . LEU A 1 98 ? 32.727 -2.244 -8.914 1.00 13.79 97 LEU A N 1
ATOM 740 C CA . LEU A 1 98 ? 31.517 -2.817 -9.501 1.00 16.86 97 LEU A CA 1
ATOM 741 C C . LEU A 1 98 ? 31.640 -2.934 -11.019 1.00 12.56 97 LEU A C 1
ATOM 742 O O . LEU A 1 98 ? 31.329 -3.979 -11.599 1.00 14.78 97 LEU A O 1
ATOM 747 N N . GLU A 1 99 ? 32.104 -1.870 -11.681 1.00 13.12 98 GLU A N 1
ATOM 748 C CA . GLU A 1 99 ? 32.274 -1.920 -13.133 1.00 15.92 98 GLU A CA 1
ATOM 749 C C . GLU A 1 99 ? 33.333 -2.937 -13.538 1.00 15.25 98 GLU A C 1
ATOM 750 O O . GLU A 1 99 ? 33.184 -3.619 -14.559 1.00 11.80 98 GLU A O 1
ATOM 756 N N . GLN A 1 100 ? 34.426 -3.031 -12.765 1.00 15.43 99 GLN A N 1
ATOM 757 C CA . GLN A 1 100 ? 35.474 -3.999 -13.083 1.00 15.04 99 GLN A CA 1
ATOM 758 C C . GLN A 1 100 ? 34.970 -5.431 -12.947 1.00 11.99 99 GLN A C 1
ATOM 759 O O . GLN A 1 100 ? 35.298 -6.287 -13.777 1.00 13.74 99 GLN A O 1
ATOM 765 N N . VAL A 1 101 ? 34.202 -5.720 -11.890 1.00 10.11 100 VAL A N 1
ATOM 766 C CA . VAL A 1 101 ? 33.632 -7.058 -11.730 1.00 11.48 100 VAL A CA 1
ATOM 767 C C . VAL A 1 101 ? 32.672 -7.368 -12.873 1.00 11.44 100 VAL A C 1
ATOM 768 O O . VAL A 1 101 ? 32.682 -8.475 -13.428 1.00 12.27 100 VAL A O 1
ATOM 772 N N . ALA A 1 102 ? 31.810 -6.414 -13.231 1.00 14.85 101 ALA A N 1
ATOM 773 C CA . ALA A 1 102 ? 30.863 -6.675 -14.320 1.00 14.57 101 ALA A CA 1
ATOM 774 C C . ALA A 1 102 ? 31.597 -6.980 -15.622 1.00 14.88 101 ALA A C 1
ATOM 775 O O . ALA A 1 102 ? 31.202 -7.884 -16.371 1.00 17.84 101 ALA A O 1
ATOM 777 N N . SER A 1 103 ? 32.688 -6.258 -15.891 1.00 15.10 102 SER A N 1
ATOM 778 C CA . SER A 1 103 ? 33.475 -6.521 -17.091 1.00 16.50 102 SER A CA 1
ATOM 779 C C . SER A 1 103 ? 34.071 -7.925 -17.068 1.00 17.15 102 SER A C 1
ATOM 780 O O . SER A 1 103 ? 34.069 -8.628 -18.088 1.00 16.42 102 SER A O 1
ATOM 783 N N . ILE A 1 104 ? 34.598 -8.347 -15.914 1.00 15.38 103 ILE A N 1
ATOM 784 C CA . ILE A 1 104 ? 35.118 -9.707 -15.791 1.00 15.43 103 ILE A CA 1
ATOM 785 C C . ILE A 1 104 ? 34.050 -10.729 -16.165 1.00 17.18 103 ILE A C 1
ATOM 786 O O . ILE A 1 104 ? 34.342 -11.752 -16.797 1.00 18.39 103 ILE A O 1
ATOM 791 N N . LEU A 1 105 ? 32.800 -10.468 -15.790 1.00 14.48 104 LEU A N 1
ATOM 792 C CA . LEU A 1 105 ? 31.717 -11.427 -15.959 1.00 15.61 104 LEU A CA 1
ATOM 793 C C . LEU A 1 105 ? 30.898 -11.207 -17.219 1.00 16.80 104 LEU A C 1
ATOM 794 O O . LEU A 1 105 ? 29.868 -11.879 -17.395 1.00 16.73 104 LEU A O 1
ATOM 799 N N . ASP A 1 106 ? 31.304 -10.272 -18.079 1.00 16.84 105 ASP A N 1
ATOM 800 C CA . ASP A 1 106 ? 30.523 -9.914 -19.268 1.00 21.03 105 ASP A CA 1
ATOM 801 C C . ASP A 1 106 ? 29.086 -9.585 -18.890 1.00 17.58 105 ASP A C 1
ATOM 802 O O . ASP A 1 106 ? 28.129 -10.014 -19.546 1.00 17.44 105 ASP A O 1
ATOM 807 N N . HIS A 1 107 ? 28.942 -8.834 -17.801 1.00 13.57 106 HIS A N 1
ATOM 808 C CA . HIS A 1 107 ? 27.644 -8.454 -17.286 1.00 13.96 106 HIS A CA 1
ATOM 809 C C . HIS A 1 107 ? 27.336 -7.025 -17.690 1.00 15.79 106 HIS A C 1
ATOM 810 O O . HIS A 1 107 ? 28.075 -6.109 -17.293 1.00 17.10 106 HIS A O 1
ATOM 817 N N . PRO A 1 108 ? 26.256 -6.776 -18.435 1.00 18.78 107 PRO A N 1
ATOM 818 C CA . PRO A 1 108 ? 25.884 -5.396 -18.781 1.00 15.59 107 PRO A CA 1
ATOM 819 C C . PRO A 1 108 ? 25.151 -4.758 -17.608 1.00 17.08 107 PRO A C 1
ATOM 820 O O . PRO A 1 108 ? 24.140 -5.281 -17.135 1.00 19.69 107 PRO A O 1
ATOM 824 N N . LEU A 1 109 ? 25.680 -3.647 -17.112 1.00 16.66 108 LEU A N 1
ATOM 825 C CA . LEU A 1 109 ? 25.046 -2.970 -15.987 1.00 17.21 108 LEU A CA 1
ATOM 826 C C . LEU A 1 109 ? 23.755 -2.298 -16.432 1.00 20.73 108 LEU A C 1
ATOM 827 O O . LEU A 1 109 ? 23.746 -1.539 -17.406 1.00 20.62 108 LEU A O 1
ATOM 832 N N . ASN A 1 110 ? 22.670 -2.550 -15.708 1.00 18.76 109 ASN A N 1
ATOM 833 C CA . ASN A 1 110 ? 21.441 -1.829 -16.002 1.00 21.06 109 ASN A CA 1
ATOM 834 C C . ASN A 1 110 ? 21.550 -0.398 -15.472 1.00 24.73 109 ASN A C 1
ATOM 835 O O . ASN A 1 110 ? 22.569 0.004 -14.900 1.00 22.16 109 ASN A O 1
ATOM 840 N N . ARG A 1 111 ? 20.485 0.384 -15.672 1.00 23.06 110 ARG A N 1
ATOM 841 C CA . ARG A 1 111 ? 20.518 1.812 -15.351 1.00 20.99 110 ARG A CA 1
ATOM 842 C C . ARG A 1 111 ? 20.804 2.053 -13.869 1.00 20.53 110 ARG A C 1
ATOM 843 O O . ARG A 1 111 ? 21.675 2.861 -13.521 1.00 21.21 110 ARG A O 1
ATOM 851 N N . TYR A 1 112 ? 20.074 1.374 -12.982 1.00 18.18 111 TYR A N 1
ATOM 852 C CA . TYR A 1 112 ? 20.317 1.528 -11.548 1.00 21.44 111 TYR A CA 1
ATOM 853 C C . TYR A 1 112 ? 21.770 1.212 -11.208 1.00 24.27 111 TYR A C 1
ATOM 854 O O . TYR A 1 112 ? 22.441 1.983 -10.507 1.00 24.37 111 TYR A O 1
ATOM 863 N N . GLN A 1 113 ? 22.280 0.097 -11.744 1.00 19.92 112 GLN A N 1
ATOM 864 C CA . GLN A 1 113 ? 23.662 -0.313 -11.500 1.00 18.70 112 GLN A CA 1
ATOM 865 C C . GLN A 1 113 ? 24.664 0.702 -12.040 1.00 15.98 112 GLN A C 1
ATOM 866 O O . GLN A 1 113 ? 25.705 0.930 -11.420 1.00 16.84 112 GLN A O 1
ATOM 872 N N . THR A 1 114 ? 24.378 1.334 -13.183 1.00 17.62 113 THR A N 1
ATOM 873 C CA . THR A 1 114 ? 25.322 2.344 -13.657 1.00 17.28 113 THR A CA 1
ATOM 874 C C . THR A 1 114 ? 25.310 3.571 -12.755 1.00 20.64 113 THR A C 1
ATOM 875 O O . THR A 1 114 ? 26.358 4.195 -12.553 1.00 17.87 113 THR A O 1
ATOM 879 N N . LEU A 1 115 ? 24.153 3.914 -12.183 1.00 18.63 114 LEU A N 1
ATOM 880 C CA . LEU A 1 115 ? 24.115 4.996 -11.200 1.00 23.64 114 LEU A CA 1
ATOM 881 C C . LEU A 1 115 ? 24.898 4.617 -9.950 1.00 18.62 114 LEU A C 1
ATOM 882 O O . LEU A 1 115 ? 25.670 5.425 -9.424 1.00 19.58 114 LEU A O 1
ATOM 887 N N . VAL A 1 116 ? 24.697 3.391 -9.454 1.00 16.29 115 VAL A N 1
ATOM 888 C CA . VAL A 1 116 ? 25.483 2.902 -8.322 1.00 19.29 115 VAL A CA 1
ATOM 889 C C . VAL A 1 116 ? 26.974 3.039 -8.600 1.00 17.93 115 VAL A C 1
ATOM 890 O O . VAL A 1 116 ? 27.747 3.464 -7.732 1.00 15.33 115 VAL A O 1
ATOM 894 N N . ALA A 1 117 ? 27.408 2.654 -9.808 1.00 17.67 116 ALA A N 1
ATOM 895 C CA . ALA A 1 117 ? 28.831 2.718 -10.127 1.00 17.36 116 ALA A CA 1
ATOM 896 C C . ALA A 1 117 ? 29.316 4.161 -10.187 1.00 19.44 116 ALA A C 1
ATOM 897 O O . ALA A 1 117 ? 30.404 4.481 -9.690 1.00 17.11 116 ALA A O 1
ATOM 899 N N . ALA A 1 118 ? 28.524 5.049 -10.792 1.00 17.01 117 ALA A N 1
ATOM 900 C CA . ALA A 1 118 ? 28.943 6.444 -10.905 1.00 19.58 117 ALA A CA 1
ATOM 901 C C . ALA A 1 118 ? 29.020 7.103 -9.532 1.00 20.44 117 ALA A C 1
ATOM 902 O O . ALA A 1 118 ? 29.960 7.854 -9.248 1.00 20.03 117 ALA A O 1
ATOM 904 N N . ASN A 1 119 ? 28.036 6.833 -8.671 1.00 17.41 118 ASN A N 1
ATOM 905 C CA . ASN A 1 119 ? 28.105 7.332 -7.304 1.00 17.70 118 ASN A CA 1
ATOM 906 C C . ASN A 1 119 ? 29.315 6.772 -6.573 1.00 19.50 118 ASN A C 1
ATOM 907 O O . ASN A 1 119 ? 30.003 7.500 -5.846 1.00 17.57 118 ASN A O 1
ATOM 912 N N . ASP A 1 120 ? 29.588 5.475 -6.746 1.00 18.67 119 ASP A N 1
ATOM 913 C CA . ASP A 1 120 ? 30.708 4.867 -6.036 1.00 16.44 119 ASP A CA 1
ATOM 914 C C . ASP A 1 120 ? 32.026 5.515 -6.433 1.00 16.65 119 ASP A C 1
ATOM 915 O O . ASP A 1 120 ? 32.859 5.829 -5.576 1.00 20.08 119 ASP A O 1
ATOM 920 N N . LYS A 1 121 ? 32.209 5.812 -7.707 1.00 16.81 120 LYS A N 1
ATOM 921 C CA . LYS A 1 121 ? 33.501 6.359 -8.182 1.00 22.43 120 LYS A CA 1
ATOM 922 C C . LYS A 1 121 ? 33.541 7.895 -8.133 1.00 23.07 120 LYS A C 1
ATOM 923 O O . LYS A 1 121 ? 34.614 8.438 -7.885 1.00 20.93 120 LYS A O 1
ATOM 929 N N . ALA A 1 122 ? 32.413 8.559 -8.384 1.00 19.14 121 ALA A N 1
ATOM 930 C CA . ALA A 1 122 ? 32.467 10.032 -8.544 1.00 20.53 121 ALA A CA 1
ATOM 931 C C . ALA A 1 122 ? 31.224 10.683 -7.924 1.00 19.74 121 ALA A C 1
ATOM 932 O O . ALA A 1 122 ? 30.813 11.725 -8.424 1.00 21.89 121 ALA A O 1
ATOM 934 N N . TYR A 1 123 ? 30.648 10.058 -6.906 1.00 19.46 122 TYR A N 1
ATOM 935 C CA . TYR A 1 123 ? 29.647 10.703 -6.017 1.00 20.30 122 TYR A CA 1
ATOM 936 C C . TYR A 1 123 ? 28.442 11.338 -6.760 1.00 21.89 122 TYR A C 1
ATOM 937 O O . TYR A 1 123 ? 27.944 10.783 -7.742 1.00 19.39 122 TYR A O 1
ATOM 946 N N . ILE A 1 124 ? 27.990 12.478 -6.263 1.00 22.56 123 ILE A N 1
ATOM 947 C CA . ILE A 1 124 ? 26.870 13.207 -6.922 1.00 21.81 123 ILE A CA 1
ATOM 948 C C . ILE A 1 124 ? 27.311 13.736 -8.297 1.00 24.37 123 ILE A C 1
ATOM 949 O O . ILE A 1 124 ? 26.554 13.525 -9.239 1.00 26.49 123 ILE A O 1
ATOM 954 N N . PRO A 1 125 ? 28.473 14.393 -8.461 1.00 25.24 124 PRO A N 1
ATOM 955 C CA . PRO A 1 125 ? 28.926 14.793 -9.781 1.00 26.91 124 PRO A CA 1
ATOM 956 C C . PRO A 1 125 ? 28.891 13.621 -10.763 1.00 29.98 124 PRO A C 1
ATOM 957 O O . PRO A 1 125 ? 28.429 13.819 -11.893 1.00 25.15 124 PRO A O 1
ATOM 961 N N . GLY A 1 126 ? 29.335 12.435 -10.326 1.00 25.59 125 GLY A N 1
ATOM 962 C CA . GLY A 1 126 ? 29.262 11.268 -11.192 1.00 21.02 125 GLY A CA 1
ATOM 963 C C . GLY A 1 126 ? 27.846 10.966 -11.645 1.00 27.48 125 GLY A C 1
ATOM 964 O O . GLY A 1 126 ? 27.599 10.716 -12.828 1.00 29.87 125 GLY A O 1
ATOM 965 N N . MET A 1 127 ? 26.891 10.995 -10.710 1.00 22.59 126 MET A N 1
ATOM 966 C CA . MET A 1 127 ? 25.514 10.687 -11.073 1.00 21.66 126 MET A CA 1
ATOM 967 C C . MET A 1 127 ? 24.906 11.765 -11.962 1.00 29.12 126 MET A C 1
ATOM 968 O O . MET A 1 127 ? 24.075 11.456 -12.823 1.00 27.46 126 MET A O 1
ATOM 973 N N . LEU A 1 128 ? 25.304 13.024 -11.774 1.00 23.01 127 LEU A N 1
ATOM 974 C CA . LEU A 1 128 ? 24.747 14.104 -12.577 1.00 30.68 127 LEU A CA 1
ATOM 975 C C . LEU A 1 128 ? 25.212 14.020 -14.025 1.00 30.71 127 LEU A C 1
ATOM 976 O O . LEU A 1 128 ? 24.446 14.335 -14.939 1.00 33.64 127 LEU A O 1
ATOM 981 N N . GLU A 1 129 ? 26.4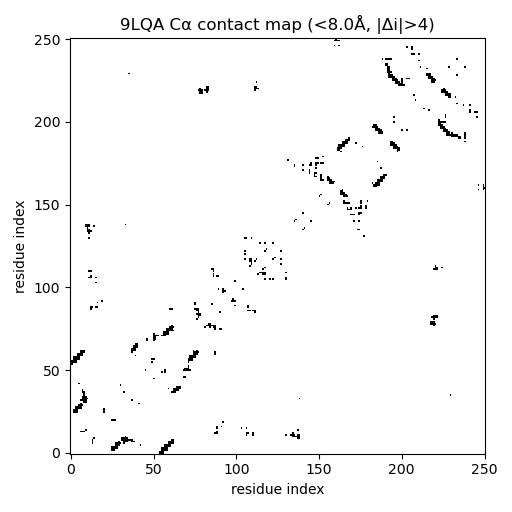38 13.568 -14.263 1.0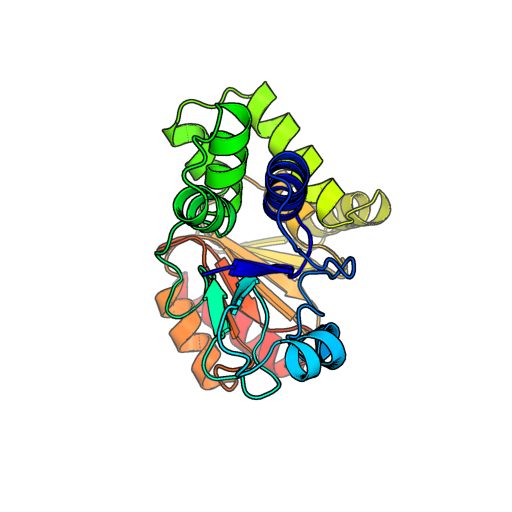0 29.14 128 GLU A N 1
ATOM 982 C CA . GLU A 1 129 ? 26.935 13.553 -15.627 1.00 36.95 128 GLU A CA 1
ATOM 983 C C . GLU A 1 129 ? 26.353 12.420 -16.462 1.00 34.75 128 GLU A C 1
ATOM 984 O O . GLU A 1 129 ? 26.581 12.396 -17.673 1.00 43.77 128 GLU A O 1
ATOM 990 N N . ILE A 1 130 ? 25.602 11.494 -15.864 1.00 32.28 129 ILE A N 1
ATOM 991 C CA . ILE A 1 130 ? 24.836 10.524 -16.642 1.00 32.19 129 ILE A CA 1
ATOM 992 C C . ILE A 1 130 ? 23.352 10.783 -16.405 1.00 28.96 129 ILE A C 1
ATOM 993 O O . ILE A 1 130 ? 22.522 9.873 -16.514 1.00 28.91 129 ILE A O 1
ATOM 998 N N . GLY A 1 131 ? 23.014 12.028 -16.072 1.00 29.47 130 GLY A N 1
ATOM 999 C CA . GLY A 1 131 ? 21.626 12.464 -16.057 1.00 28.09 130 GLY A CA 1
ATOM 1000 C C . GLY A 1 131 ? 20.754 11.902 -14.958 1.00 29.23 130 GLY A C 1
ATOM 1001 O O . GLY A 1 131 ? 19.554 11.685 -15.176 1.00 28.26 130 GLY A O 1
ATOM 1002 N N . ALA A 1 132 ? 21.314 11.666 -13.775 1.00 29.41 131 ALA A N 1
ATOM 1003 C CA . ALA A 1 132 ? 20.486 11.245 -12.654 1.00 28.94 131 ALA A CA 1
ATOM 1004 C C . ALA A 1 132 ? 19.569 12.381 -12.224 1.00 27.77 131 ALA A C 1
ATOM 1005 O O . ALA A 1 132 ? 19.961 13.550 -12.219 1.00 30.04 131 ALA A O 1
ATOM 1007 N N . SER A 1 133 ? 18.343 12.028 -11.859 1.00 31.14 132 SER A N 1
ATOM 1008 C CA . SER A 1 133 ? 17.382 12.998 -11.364 1.00 34.18 132 SER A CA 1
ATOM 1009 C C . SER A 1 133 ? 17.659 13.302 -9.895 1.00 38.02 132 SER A C 1
ATOM 1010 O O . SER A 1 133 ? 18.521 12.690 -9.253 1.00 34.27 132 SER A O 1
ATOM 1013 N N . HIS A 1 134 ? 16.910 14.265 -9.352 1.00 40.93 133 HIS A N 1
ATOM 1014 C CA . HIS A 1 134 ? 17.022 14.584 -7.932 1.00 37.00 133 HIS A CA 1
ATOM 1015 C C . HIS A 1 134 ? 16.568 13.413 -7.074 1.00 39.49 133 HIS A C 1
ATOM 1016 O O . HIS A 1 134 ? 17.193 13.106 -6.050 1.00 43.37 133 HIS A O 1
ATOM 1023 N N . GLU A 1 135 ? 15.488 12.740 -7.475 1.00 35.57 134 GLU A N 1
ATOM 1024 C CA . GLU A 1 135 ? 15.009 11.607 -6.694 1.00 40.37 134 GLU A CA 1
ATOM 1025 C C . GLU A 1 135 ? 15.997 10.451 -6.752 1.00 40.00 134 GLU A C 1
ATOM 1026 O O . GLU A 1 135 ? 16.237 9.783 -5.740 1.00 37.45 134 GLU A O 1
ATOM 1032 N N . GLU A 1 136 ? 16.581 10.205 -7.928 1.00 33.99 135 GLU A N 1
ATOM 1033 C CA . GLU A 1 136 ? 17.553 9.125 -8.074 1.00 34.83 135 GLU A CA 1
ATOM 1034 C C . GLU A 1 136 ? 18.775 9.372 -7.199 1.00 29.21 135 GLU A C 1
ATOM 1035 O O . GLU A 1 136 ? 19.248 8.469 -6.499 1.00 27.03 135 GLU A O 1
ATOM 1041 N N . ILE A 1 137 ? 19.294 10.600 -7.223 1.00 30.84 136 ILE A N 1
ATOM 1042 C CA . ILE A 1 137 ? 20.458 10.934 -6.413 1.00 30.51 136 ILE A CA 1
ATOM 1043 C C . ILE A 1 137 ? 20.165 10.701 -4.939 1.00 33.52 136 ILE A C 1
ATOM 1044 O O . ILE A 1 137 ? 20.996 10.151 -4.207 1.00 28.47 136 ILE A O 1
ATOM 1049 N N . ASN A 1 138 ? 18.962 11.066 -4.492 1.00 30.86 137 ASN A N 1
ATOM 1050 C CA . ASN A 1 138 ? 18.621 10.927 -3.081 1.00 33.04 137 ASN A CA 1
ATOM 1051 C C . ASN A 1 138 ? 18.482 9.466 -2.676 1.00 33.87 137 ASN A C 1
ATOM 1052 O O . ASN A 1 138 ? 18.927 9.079 -1.590 1.00 31.10 137 ASN A O 1
ATOM 1057 N N . LEU A 1 139 ? 17.848 8.646 -3.518 1.00 30.01 138 LEU A N 1
ATOM 1058 C CA . LEU A 1 139 ? 17.722 7.224 -3.208 1.00 30.40 138 LEU A CA 1
ATOM 1059 C C . LEU A 1 139 ? 19.097 6.576 -3.113 1.00 29.52 138 LEU A C 1
ATOM 1060 O O . LEU A 1 139 ? 19.370 5.787 -2.197 1.00 27.26 138 LEU A O 1
ATOM 1065 N N . ILE A 1 140 ? 19.964 6.874 -4.084 1.00 27.04 139 ILE A N 1
ATOM 1066 C CA . ILE A 1 140 ? 21.284 6.256 -4.127 1.00 26.79 139 ILE A CA 1
ATOM 1067 C C . ILE A 1 140 ? 22.086 6.644 -2.890 1.00 22.47 139 ILE A C 1
ATOM 1068 O O . ILE A 1 140 ? 22.691 5.793 -2.233 1.00 20.82 139 ILE A O 1
ATOM 1073 N N . ARG A 1 141 ? 22.081 7.932 -2.541 1.00 24.18 140 ARG A N 1
ATOM 1074 C CA . ARG A 1 141 ? 22.816 8.370 -1.357 1.00 26.16 140 ARG A CA 1
ATOM 1075 C C . ARG A 1 141 ? 22.291 7.687 -0.098 1.00 27.27 140 ARG A C 1
ATOM 1076 O O . ARG A 1 141 ? 23.070 7.135 0.691 1.00 23.86 140 ARG A O 1
ATOM 1084 N N . GLN A 1 142 ? 20.968 7.699 0.101 1.00 26.83 141 GLN A N 1
ATOM 1085 C CA . GLN A 1 142 ? 20.387 7.022 1.259 1.00 28.22 141 GLN A CA 1
ATOM 1086 C C . GLN A 1 142 ? 20.765 5.549 1.289 1.00 26.96 141 GLN A C 1
ATOM 1087 O O . GLN A 1 142 ? 21.070 4.999 2.353 1.00 22.82 141 GLN A O 1
ATOM 1093 N N . GLU A 1 143 ? 20.720 4.875 0.135 1.00 23.34 142 GLU A N 1
ATOM 1094 C CA . GLU A 1 143 ? 21.003 3.445 0.153 1.00 26.00 142 GLU A CA 1
ATOM 1095 C C . GLU A 1 143 ? 22.489 3.178 0.342 1.00 19.83 142 GLU A C 1
ATOM 1096 O O . GLU A 1 143 ? 22.859 2.156 0.924 1.00 20.58 142 GLU A O 1
ATOM 1102 N N . ASP A 1 144 ? 23.341 4.087 -0.131 1.00 20.31 143 ASP A N 1
ATOM 1103 C CA . ASP A 1 144 ? 24.782 3.955 0.070 1.00 22.42 143 ASP A CA 1
ATOM 1104 C C . ASP A 1 144 ? 25.147 4.145 1.542 1.00 19.32 143 ASP A C 1
ATOM 1105 O O . ASP A 1 144 ? 25.867 3.328 2.122 1.00 18.38 143 ASP A O 1
ATOM 1110 N N . ARG A 1 145 ? 24.654 5.226 2.160 1.00 21.11 144 ARG A N 1
ATOM 1111 C CA . ARG A 1 145 ? 24.864 5.432 3.596 1.00 19.57 144 ARG A CA 1
ATOM 1112 C C . ARG A 1 145 ? 24.390 4.231 4.402 1.00 21.10 144 ARG A C 1
ATOM 1113 O O . ARG A 1 145 ? 25.083 3.780 5.323 1.00 22.02 144 ARG A O 1
ATOM 1121 N N . LYS A 1 146 ? 23.221 3.684 4.055 1.00 23.56 145 LYS A N 1
ATOM 1122 C CA . LYS A 1 146 ? 22.679 2.540 4.781 1.00 20.46 145 LYS A CA 1
ATOM 1123 C C . LYS A 1 146 ? 23.591 1.324 4.662 1.00 22.17 145 LYS A C 1
ATOM 1124 O O . LYS A 1 146 ? 23.860 0.637 5.652 1.00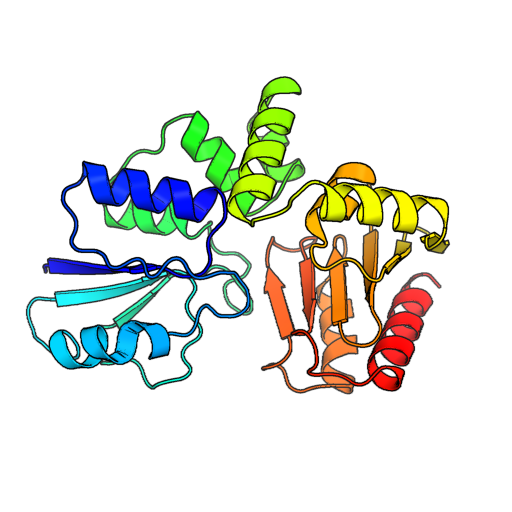 22.27 145 LYS A O 1
ATOM 1130 N N . ALA A 1 147 ? 24.073 1.035 3.447 1.00 24.04 146 ALA A N 1
ATOM 1131 C CA . ALA A 1 147 ? 24.983 -0.094 3.265 1.00 20.34 146 ALA A CA 1
ATOM 1132 C C . ALA A 1 147 ? 26.298 0.107 4.010 1.00 20.24 146 ALA A C 1
ATOM 1133 O O . ALA A 1 147 ? 26.948 -0.875 4.390 1.00 23.63 146 ALA A O 1
ATOM 1135 N N . GLN A 1 148 ? 26.718 1.359 4.210 1.00 19.86 147 GLN A N 1
ATOM 1136 C CA . GLN A 1 148 ? 27.904 1.644 5.018 1.00 20.88 147 GLN A CA 1
ATOM 1137 C C . GLN A 1 148 ? 27.653 1.470 6.508 1.00 23.77 147 GLN A C 1
ATOM 1138 O O . GLN A 1 148 ? 28.614 1.500 7.293 1.00 27.02 147 GLN A O 1
ATOM 1144 N N . GLY A 1 149 ? 26.396 1.334 6.916 1.00 23.54 148 GLY A N 1
ATOM 1145 C CA . GLY A 1 149 ? 26.055 1.194 8.309 1.00 26.82 148 GLY A CA 1
ATOM 1146 C C . GLY A 1 149 ? 25.759 2.482 9.045 1.00 30.77 148 GLY A C 1
ATOM 1147 O O . GLY A 1 149 ? 25.732 2.468 10.281 1.00 30.29 148 GLY A O 1
ATOM 1148 N N . VAL A 1 150 ? 25.548 3.601 8.345 1.00 29.03 149 VAL A N 1
ATOM 1149 C CA . VAL A 1 150 ? 25.183 4.812 9.063 1.00 31.30 149 VAL A CA 1
ATOM 1150 C C . VAL A 1 150 ? 23.801 4.615 9.664 1.00 36.31 149 VAL A C 1
ATOM 1151 O O . VAL A 1 150 ? 22.932 3.952 9.077 1.00 29.67 149 VAL A O 1
ATOM 1155 N N . ILE A 1 151 ? 23.605 5.162 10.856 1.00 35.25 150 ILE A N 1
ATOM 1156 C CA . ILE A 1 151 ? 22.341 5.038 11.564 1.00 37.21 150 ILE A CA 1
ATOM 1157 C C . ILE A 1 151 ? 21.906 6.432 11.996 1.00 41.33 150 ILE A C 1
ATOM 1158 O O . ILE A 1 151 ? 22.482 7.438 11.558 1.00 34.89 150 ILE A O 1
ATOM 1163 N N . GLU A 1 152 ? 20.893 6.495 12.861 1.00 44.55 151 GLU A N 1
ATOM 1164 C CA . GLU A 1 152 ? 20.335 7.777 13.283 1.00 41.42 151 GLU A CA 1
ATOM 1165 C C . GLU A 1 152 ? 21.358 8.612 14.047 1.00 34.49 151 GLU A C 1
ATOM 1166 O O . GLU A 1 152 ? 21.531 9.803 13.766 1.00 41.49 151 GLU A O 1
ATOM 1172 N N . ASP A 1 153 ? 22.039 8.014 15.032 1.00 43.24 152 ASP A N 1
ATOM 1173 C CA . ASP A 1 153 ? 22.995 8.797 15.813 1.00 44.28 152 ASP A CA 1
ATOM 1174 C C . ASP A 1 153 ? 24.134 9.323 14.958 1.00 39.99 152 ASP A C 1
ATOM 1175 O O . ASP A 1 153 ? 24.756 10.327 15.325 1.00 41.31 152 ASP A O 1
ATOM 1180 N N . ASP A 1 154 ? 24.422 8.663 13.834 1.00 38.57 153 ASP A N 1
ATOM 1181 C CA . ASP A 1 154 ? 25.375 9.208 12.875 1.00 35.25 153 ASP A CA 1
ATOM 1182 C C . ASP A 1 154 ? 24.831 10.471 12.218 1.00 30.76 153 ASP A C 1
ATOM 1183 O O . ASP A 1 154 ? 25.544 11.473 12.078 1.00 29.95 153 ASP A O 1
ATOM 1188 N N . GLU A 1 155 ? 23.572 10.439 11.788 1.00 35.15 154 GLU A N 1
ATOM 1189 C CA . GLU A 1 155 ? 23.001 11.613 11.143 1.00 35.58 154 GLU A CA 1
ATOM 1190 C C . GLU A 1 155 ? 22.821 12.759 12.136 1.00 37.29 154 GLU A C 1
ATOM 1191 O O . GLU A 1 155 ? 22.964 13.930 11.762 1.00 33.56 154 GLU A O 1
ATOM 1197 N N . LYS A 1 156 ? 22.525 12.445 13.401 1.00 37.42 155 LYS A N 1
ATOM 1198 C CA . LYS A 1 156 ? 22.392 13.490 14.414 1.00 39.26 155 LYS A CA 1
ATOM 1199 C C . LYS A 1 156 ? 23.722 14.191 14.654 1.00 35.41 155 LYS A C 1
ATOM 1200 O O . LYS A 1 156 ? 23.797 15.426 14.649 1.00 36.11 155 LYS A O 1
ATOM 1206 N N . LEU A 1 157 ? 24.786 13.410 14.872 1.00 33.90 156 LEU A N 1
ATOM 1207 C CA . LEU A 1 157 ? 26.111 13.984 15.075 1.00 35.25 156 LEU A CA 1
ATOM 1208 C C . LEU A 1 157 ? 26.579 14.774 13.863 1.00 29.69 156 LEU A C 1
ATOM 1209 O O . LEU A 1 157 ? 27.308 15.758 14.013 1.00 31.26 156 LEU A O 1
ATOM 1214 N N . ALA A 1 158 ? 26.179 14.362 12.658 1.00 31.92 157 ALA A N 1
ATOM 1215 C CA . ALA A 1 158 ? 26.544 15.123 11.467 1.00 31.74 157 ALA A CA 1
ATOM 1216 C C . ALA A 1 158 ? 25.963 16.532 11.522 1.00 33.51 157 ALA A C 1
ATOM 1217 O O . ALA A 1 158 ? 26.670 17.521 11.293 1.00 30.50 157 ALA A O 1
ATOM 1219 N N . GLN A 1 159 ? 24.668 16.641 11.828 1.00 35.58 158 GLN A N 1
ATOM 1220 C CA . GLN A 1 159 ? 24.045 17.955 11.948 1.00 39.12 158 GLN A CA 1
ATOM 1221 C C . GLN A 1 159 ? 24.708 18.782 13.045 1.00 32.86 158 GLN A C 1
ATOM 1222 O O . GLN A 1 159 ? 24.933 19.987 12.877 1.00 34.09 158 GLN A O 1
ATOM 1228 N N . GLU A 1 160 ? 25.042 18.147 14.170 1.00 32.51 159 GLU A N 1
ATOM 1229 C CA . GLU A 1 160 ? 25.723 18.858 15.249 1.00 36.57 159 GLU A CA 1
ATOM 1230 C C . GLU A 1 160 ? 27.050 19.443 14.777 1.00 36.59 159 GLU A C 1
ATOM 1231 O O . GLU A 1 160 ? 27.355 20.615 15.038 1.00 31.73 159 GLU A O 1
ATOM 1237 N N . ALA A 1 161 ? 27.857 18.638 14.075 1.00 30.32 160 ALA A N 1
ATOM 1238 C CA . ALA A 1 161 ? 29.148 19.123 13.600 1.00 30.67 160 ALA A CA 1
ATOM 1239 C C . ALA A 1 161 ? 28.988 20.283 12.630 1.00 27.97 160 ALA A C 1
ATOM 1240 O O . ALA A 1 161 ? 29.813 21.203 12.616 1.00 30.37 160 ALA A O 1
ATOM 1242 N N . ILE A 1 162 ? 27.940 20.261 11.812 1.00 26.60 161 ILE A N 1
ATOM 1243 C CA . ILE A 1 162 ? 27.767 21.323 10.831 1.00 29.45 161 ILE A CA 1
ATOM 1244 C C . ILE A 1 162 ? 27.337 22.613 11.516 1.00 34.78 161 ILE A C 1
ATOM 1245 O O . ILE A 1 162 ? 27.804 23.702 11.162 1.00 31.74 161 ILE A O 1
ATOM 1250 N N . THR A 1 163 ? 26.484 22.509 12.542 1.00 35.76 162 THR A N 1
ATOM 1251 C CA . THR A 1 163 ? 26.046 23.702 13.265 1.00 39.22 162 THR A CA 1
ATOM 1252 C C . THR A 1 163 ? 27.148 24.256 14.166 1.00 38.58 162 THR A C 1
ATOM 1253 O O . THR A 1 163 ? 27.362 25.475 14.217 1.00 38.33 162 THR A O 1
ATOM 1257 N N . ASN A 1 164 ? 27.870 23.386 14.877 1.00 34.32 163 ASN A N 1
ATOM 1258 C CA . ASN A 1 164 ? 28.748 23.850 15.942 1.00 36.06 163 ASN A CA 1
ATOM 1259 C C . ASN A 1 164 ? 30.235 23.633 15.692 1.00 40.81 163 ASN A C 1
ATOM 1260 O O . ASN A 1 164 ? 31.050 24.228 16.403 1.00 37.18 163 ASN A O 1
ATOM 1265 N N . GLY A 1 165 ? 30.617 22.812 14.718 1.00 35.96 164 GLY A N 1
ATOM 1266 C CA . GLY A 1 165 ? 32.030 22.549 14.531 1.00 30.31 164 GLY A CA 1
ATOM 1267 C C . GLY A 1 165 ? 32.587 22.910 13.170 1.00 29.44 164 GLY A C 1
ATOM 1268 O O . GLY A 1 165 ? 33.634 22.387 12.785 1.00 28.25 164 GLY A O 1
ATOM 1269 N N . THR A 1 166 ? 31.925 23.814 12.446 1.00 29.40 165 THR A N 1
ATOM 1270 C CA . THR A 1 166 ? 32.277 24.135 11.068 1.00 30.70 165 THR A CA 1
ATOM 1271 C C . THR A 1 166 ? 32.736 25.580 10.950 1.00 29.46 165 THR A C 1
ATOM 1272 O O . THR A 1 166 ? 32.182 26.474 11.595 1.00 31.21 165 THR A O 1
ATOM 1276 N N . GLU A 1 167 ? 33.763 25.795 10.133 1.00 27.56 166 GLU A N 1
ATOM 1277 C CA . GLU A 1 167 ? 34.194 27.128 9.748 1.00 26.38 166 GLU A CA 1
ATOM 1278 C C . GLU A 1 167 ? 34.658 27.086 8.298 1.00 31.91 166 GLU A C 1
ATOM 1279 O O . GLU A 1 167 ? 35.140 26.060 7.807 1.00 31.58 166 GLU A O 1
ATOM 1285 N N . LYS A 1 168 ? 34.479 28.198 7.601 1.00 30.23 167 LYS A N 1
ATOM 1286 C CA . LYS A 1 168 ? 34.846 28.293 6.196 1.00 31.56 167 LYS A CA 1
ATOM 1287 C C . LYS A 1 168 ? 36.023 29.239 6.051 1.00 32.02 167 LYS A C 1
ATOM 1288 O O . LYS A 1 168 ? 35.993 30.354 6.579 1.00 35.52 167 LYS A O 1
ATOM 1294 N N . ILE A 1 169 ? 37.066 28.776 5.367 1.00 27.60 168 ILE A N 1
ATOM 1295 C CA . ILE A 1 169 ? 38.288 29.534 5.132 1.00 27.40 168 ILE A CA 1
ATOM 1296 C C . ILE A 1 169 ? 38.517 29.517 3.628 1.00 33.37 168 ILE A C 1
ATOM 1297 O O . ILE A 1 169 ? 38.853 28.468 3.065 1.00 27.35 168 ILE A O 1
ATOM 1302 N N . GLY A 1 170 ? 38.346 30.663 2.974 1.00 27.74 169 GLY A N 1
ATOM 1303 C CA . GLY A 1 170 ? 38.409 30.656 1.518 1.00 26.23 169 GLY A CA 1
ATOM 1304 C C . GLY A 1 170 ? 37.292 29.794 0.959 1.00 23.44 169 GLY A C 1
ATOM 1305 O O . GLY A 1 170 ? 36.120 29.941 1.329 1.00 26.05 169 GLY A O 1
ATOM 1306 N N . SER A 1 171 ? 37.642 28.858 0.080 1.00 23.84 170 SER A N 1
ATOM 1307 C CA . SER A 1 171 ? 36.657 27.923 -0.458 1.00 31.48 170 SER A CA 1
ATOM 1308 C C . SER A 1 171 ? 36.583 26.615 0.333 1.00 30.30 170 SER A C 1
ATOM 1309 O O . SER A 1 171 ? 35.872 25.686 -0.081 1.00 24.35 170 SER A O 1
ATOM 1312 N N . LEU A 1 172 ? 37.270 26.537 1.470 1.00 27.12 171 LEU A N 1
ATOM 1313 C CA . LEU A 1 172 ? 37.427 25.301 2.232 1.00 24.15 171 LEU A CA 1
ATOM 1314 C C . LEU A 1 172 ? 36.534 25.311 3.469 1.00 25.96 171 LEU A C 1
ATOM 1315 O O . LEU A 1 172 ? 36.665 26.189 4.330 1.00 24.05 171 LEU A O 1
ATOM 1320 N N . TYR A 1 173 ? 35.645 24.326 3.565 1.00 22.47 172 TYR A N 1
ATOM 1321 C CA . TYR A 1 173 ? 34.955 24.060 4.817 1.00 21.80 172 TYR A CA 1
ATOM 1322 C C . TYR A 1 173 ? 35.824 23.163 5.683 1.00 23.34 172 TYR A C 1
ATOM 1323 O O . TYR A 1 173 ? 36.377 22.172 5.195 1.00 22.17 172 TYR A O 1
ATOM 1332 N N . VAL A 1 174 ? 35.945 23.511 6.962 1.00 19.17 173 VAL A N 1
ATOM 1333 C CA . VAL A 1 174 ? 36.654 22.695 7.943 1.00 19.13 173 VAL A CA 1
ATOM 1334 C C . VAL A 1 174 ? 35.665 22.302 9.029 1.00 24.39 173 VAL A C 1
ATOM 1335 O O . VAL A 1 174 ? 35.089 23.171 9.699 1.00 21.85 173 VAL A O 1
ATOM 1339 N N . VAL A 1 175 ? 35.444 20.996 9.186 1.00 18.48 174 VAL A N 1
ATOM 1340 C CA . VAL A 1 175 ? 34.455 20.465 10.118 1.00 16.75 174 VAL A CA 1
ATOM 1341 C C . VAL A 1 175 ? 35.175 19.582 11.126 1.00 19.18 174 VAL A C 1
ATOM 1342 O O . VAL A 1 175 ? 35.797 18.585 10.746 1.00 15.96 174 VAL A O 1
ATOM 1346 N N . PHE A 1 176 ? 35.104 19.948 12.403 1.00 20.54 175 PHE A N 1
ATOM 1347 C CA . PHE A 1 176 ? 35.533 19.057 13.474 1.00 17.66 175 PHE A CA 1
ATOM 1348 C C . PHE A 1 176 ? 34.342 18.242 13.939 1.00 21.24 175 PHE A C 1
ATOM 1349 O O . PHE A 1 176 ? 33.267 18.795 14.174 1.00 22.28 175 PHE A O 1
ATOM 1357 N N . THR A 1 177 ? 34.535 16.935 14.092 1.00 18.30 176 THR A N 1
ATOM 1358 C CA . THR A 1 177 ? 33.434 16.081 14.503 1.00 18.65 176 THR A CA 1
ATOM 1359 C C . THR A 1 177 ? 33.950 14.963 15.394 1.00 20.92 176 THR A C 1
ATOM 1360 O O . THR A 1 177 ? 35.124 14.584 15.343 1.00 18.93 176 THR A O 1
ATOM 1364 N N . THR A 1 178 ? 33.051 14.444 16.228 1.00 19.10 177 THR A N 1
ATOM 1365 C CA . THR A 1 178 ? 33.280 13.191 16.932 1.00 22.18 177 THR A CA 1
ATOM 1366 C C . THR A 1 178 ? 32.431 12.070 16.363 1.00 22.44 177 THR A C 1
ATOM 1367 O O . THR A 1 178 ? 32.266 11.033 17.018 1.00 23.65 177 THR A O 1
ATOM 1371 N N . ALA A 1 179 ? 31.869 12.269 15.174 1.00 23.60 178 ALA A N 1
ATOM 1372 C CA . ALA A 1 179 ? 31.066 11.247 14.526 1.00 25.54 178 ALA A CA 1
ATOM 1373 C C . ALA A 1 179 ? 31.932 10.075 14.082 1.00 19.93 178 ALA A C 1
ATOM 1374 O O . ALA A 1 179 ? 33.127 10.220 13.802 1.00 18.98 178 ALA A O 1
ATOM 1376 N N . ASN A 1 180 ? 31.298 8.905 14.035 1.00 21.61 179 ASN A N 1
ATOM 1377 C CA . ASN A 1 180 ? 31.924 7.671 13.578 1.00 23.67 179 ASN A CA 1
ATOM 1378 C C . ASN A 1 180 ? 31.906 7.567 12.056 1.00 23.88 179 ASN A C 1
ATOM 1379 O O . ASN A 1 180 ? 32.836 7.014 11.467 1.00 23.67 179 ASN A O 1
ATOM 1384 N N . LYS A 1 181 ? 30.859 8.079 11.416 1.00 21.68 180 LYS A N 1
ATOM 1385 C CA . LYS A 1 181 ? 30.695 8.025 9.969 1.00 22.79 180 LYS A CA 1
ATOM 1386 C C . LYS A 1 181 ? 30.711 9.441 9.414 1.00 22.78 180 LYS A C 1
ATOM 1387 O O . LYS A 1 181 ? 29.972 10.305 9.901 1.00 19.51 180 LYS A O 1
ATOM 1393 N N . PHE A 1 182 ? 31.534 9.673 8.385 1.00 20.81 181 PHE A N 1
ATOM 1394 C CA . PHE A 1 182 ? 31.633 11.003 7.790 1.00 19.40 181 PHE A CA 1
ATOM 1395 C C . PHE A 1 182 ? 30.645 11.232 6.655 1.00 21.89 181 PHE A C 1
ATOM 1396 O O . PHE A 1 182 ? 30.285 12.386 6.396 1.00 18.91 181 PHE A O 1
ATOM 1404 N N . SER A 1 183 ? 30.212 10.183 5.954 1.00 17.43 182 SER A N 1
ATOM 1405 C CA . SER A 1 183 ? 29.394 10.409 4.764 1.00 18.59 182 SER A CA 1
ATOM 1406 C C . SER A 1 183 ? 28.122 11.215 5.030 1.00 20.70 182 SER A C 1
ATOM 1407 O O . SER A 1 183 ? 27.723 11.967 4.124 1.00 22.86 182 SER A O 1
ATOM 1410 N N . PRO A 1 184 ? 27.460 11.140 6.198 1.00 21.78 183 PRO A N 1
ATOM 1411 C CA . PRO A 1 184 ? 26.312 12.043 6.411 1.00 22.26 183 PRO A CA 1
ATOM 1412 C C . PRO A 1 184 ? 26.688 13.512 6.368 1.00 21.15 183 PRO A C 1
ATOM 1413 O O . PRO A 1 184 ? 25.860 14.341 5.976 1.00 22.62 183 PRO A O 1
ATOM 1417 N N . ILE A 1 185 ? 27.919 13.864 6.744 1.00 18.21 184 ILE A N 1
ATOM 1418 C CA . ILE A 1 185 ? 28.331 15.266 6.720 1.00 19.15 184 ILE A CA 1
ATOM 1419 C C . ILE A 1 185 ? 28.463 15.763 5.283 1.00 19.92 184 ILE A C 1
ATOM 1420 O O . ILE A 1 185 ? 27.953 16.833 4.929 1.00 18.34 184 ILE A O 1
ATOM 1425 N N . CYS A 1 186 ? 29.160 15.002 4.434 1.00 19.08 185 CYS A N 1
ATOM 1426 C CA . CYS A 1 186 ? 29.291 15.393 3.032 1.00 19.21 185 CYS A CA 1
ATOM 1427 C C . CYS A 1 186 ? 27.925 15.624 2.411 1.00 18.91 185 CYS A C 1
ATOM 1428 O O . CYS A 1 186 ? 27.696 16.626 1.728 1.00 20.13 185 CYS A O 1
ATOM 1431 N N . ASP A 1 187 ? 27.007 14.684 2.640 1.00 20.91 186 ASP A N 1
ATOM 1432 C CA . ASP A 1 187 ? 25.699 14.732 2.005 1.00 22.81 186 ASP A CA 1
ATOM 1433 C C . ASP A 1 187 ? 24.869 15.912 2.498 1.00 27.90 186 ASP A C 1
ATOM 1434 O O . ASP A 1 187 ? 24.013 16.414 1.761 1.00 24.26 186 ASP A O 1
ATOM 1439 N N . ARG A 1 188 ? 25.129 16.398 3.714 1.00 26.56 187 ARG A N 1
ATOM 1440 C CA . ARG A 1 188 ? 24.423 17.584 4.193 1.00 27.31 187 ARG A CA 1
ATOM 1441 C C . ARG A 1 188 ? 25.045 18.880 3.688 1.00 25.66 187 ARG A C 1
ATOM 1442 O O . ARG A 1 188 ? 24.314 19.839 3.430 1.00 27.99 187 ARG A O 1
ATOM 1450 N N . LEU A 1 189 ? 26.368 18.938 3.520 1.00 22.59 188 LEU A N 1
ATOM 1451 C CA . LEU A 1 189 ? 27.022 20.160 3.059 1.00 21.35 188 LEU A CA 1
ATOM 1452 C C . LEU A 1 189 ? 27.055 20.311 1.547 1.00 26.84 188 LEU A C 1
ATOM 1453 O O . LEU A 1 189 ? 27.301 21.420 1.053 1.00 27.91 188 LEU A O 1
ATOM 1458 N N . TYR A 1 190 ? 26.838 19.237 0.802 1.00 22.55 189 TYR A N 1
ATOM 1459 C CA . TYR A 1 190 ? 26.964 19.323 -0.645 1.00 21.32 189 TYR A CA 1
ATOM 1460 C C . TYR A 1 190 ? 25.901 20.272 -1.204 1.00 22.84 189 TYR A C 1
ATOM 1461 O O . TYR A 1 190 ? 24.762 20.272 -0.726 1.00 27.21 189 TYR A O 1
ATOM 1470 N N . PRO A 1 191 ? 26.227 21.082 -2.222 1.00 24.47 190 PRO A N 1
ATOM 1471 C CA . PRO A 1 191 ? 27.517 21.212 -2.910 1.00 22.45 190 PRO A CA 1
ATOM 1472 C C . PRO A 1 191 ? 28.536 22.059 -2.167 1.00 25.06 190 PRO A C 1
ATOM 1473 O O . PRO A 1 191 ? 28.183 22.985 -1.449 1.00 25.93 190 PRO A O 1
ATOM 1477 N N . TYR A 1 192 ? 29.814 21.726 -2.356 1.00 23.06 191 TYR A N 1
ATOM 1478 C CA . TYR A 1 192 ? 30.947 22.493 -1.862 1.00 21.54 191 TYR A CA 1
ATOM 1479 C C . TYR A 1 192 ? 32.091 22.251 -2.830 1.00 23.78 191 TYR A C 1
ATOM 1480 O O . TYR A 1 192 ? 32.083 21.278 -3.586 1.00 21.49 191 TYR A O 1
ATOM 1489 N N . GLU A 1 193 ? 33.091 23.126 -2.788 1.00 22.52 192 GLU A N 1
ATOM 1490 C CA . GLU A 1 193 ? 34.295 22.920 -3.587 1.00 25.19 192 GLU A CA 1
ATOM 1491 C C . GLU A 1 193 ? 35.358 22.118 -2.851 1.00 23.19 192 GLU A C 1
ATOM 1492 O O . GLU A 1 193 ? 36.065 21.314 -3.469 1.00 19.86 192 GLU A O 1
ATOM 1498 N N . LYS A 1 194 ? 35.517 22.367 -1.550 1.00 21.09 193 LYS A N 1
ATOM 1499 C CA . LYS A 1 194 ? 36.532 21.721 -0.731 1.00 19.73 193 LYS A CA 1
ATOM 1500 C C . LYS A 1 194 ? 35.956 21.481 0.653 1.00 21.01 193 LYS A C 1
ATOM 1501 O O . LYS A 1 194 ? 35.257 22.336 1.199 1.00 20.43 193 LYS A O 1
ATOM 1507 N N . LEU A 1 195 ? 36.255 20.318 1.222 1.00 17.87 194 LEU A N 1
ATOM 1508 C CA . LEU A 1 195 ? 35.723 19.978 2.534 1.00 18.21 194 LEU A CA 1
ATOM 1509 C C . LEU A 1 195 ? 36.764 19.160 3.274 1.00 17.09 194 LEU A C 1
ATOM 1510 O O . LEU A 1 195 ? 37.269 18.169 2.736 1.00 15.63 194 LEU A O 1
ATOM 1515 N N . LEU A 1 196 ? 37.086 19.589 4.492 1.00 15.16 195 LEU A N 1
ATOM 1516 C CA . LEU A 1 196 ? 38.026 18.878 5.355 1.00 14.96 195 LEU A CA 1
ATOM 1517 C C . LEU A 1 196 ? 37.301 18.527 6.642 1.00 16.39 195 LEU A C 1
ATOM 1518 O O . LEU A 1 196 ? 36.911 19.420 7.403 1.00 17.69 195 LEU A O 1
ATOM 1523 N N . ILE A 1 197 ? 37.117 17.233 6.883 1.00 15.84 196 ILE A N 1
ATOM 1524 C CA . ILE A 1 197 ? 36.518 16.731 8.110 1.00 15.92 196 ILE A CA 1
ATOM 1525 C C . ILE A 1 197 ? 37.626 16.101 8.933 1.00 16.04 196 ILE A C 1
ATOM 1526 O O . ILE A 1 197 ? 38.417 15.312 8.402 1.00 13.40 196 ILE A O 1
ATOM 1531 N N . TYR A 1 198 ? 37.696 16.443 10.222 1.00 14.47 197 TYR A N 1
ATOM 1532 C CA . TYR A 1 198 ? 38.713 15.833 11.065 1.00 15.46 197 TYR A CA 1
ATOM 1533 C C . TYR A 1 198 ? 38.168 15.577 12.464 1.00 17.28 197 TYR A C 1
ATOM 1534 O O . TYR A 1 198 ? 37.160 16.150 12.892 1.00 14.94 197 TYR A O 1
ATOM 1543 N N . THR A 1 199 ? 38.835 14.655 13.143 1.00 15.36 198 THR A N 1
ATOM 1544 C CA . THR A 1 199 ? 38.550 14.249 14.507 1.00 14.32 198 THR A CA 1
ATOM 1545 C C . THR A 1 199 ? 39.870 14.322 15.260 1.00 15.26 198 THR A C 1
ATOM 1546 O O . THR A 1 199 ? 40.885 14.728 14.675 1.00 13.37 198 THR A O 1
ATOM 1550 N N . PRO A 1 200 ? 39.926 13.949 16.541 1.00 12.87 199 PRO A N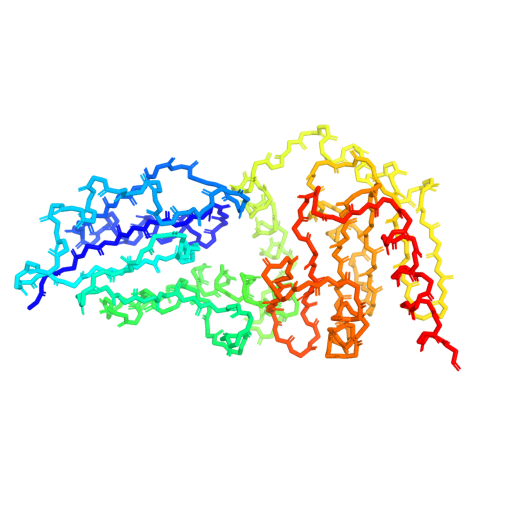 1
ATOM 1551 C CA . PRO A 1 200 ? 41.228 13.937 17.215 1.00 11.26 199 PRO A CA 1
ATOM 1552 C C . PRO A 1 200 ? 42.263 13.016 16.578 1.00 16.41 199 PRO A C 1
ATOM 1553 O O . PRO A 1 200 ? 43.464 13.238 16.793 1.00 14.73 199 PRO A O 1
ATOM 1557 N N . ASN A 1 201 ? 41.862 12.013 15.783 1.00 13.64 200 ASN A N 1
ATOM 1558 C CA . ASN A 1 201 ? 42.844 11.061 15.254 1.00 12.95 200 ASN A CA 1
ATOM 1559 C C . ASN A 1 201 ? 42.534 10.610 13.830 1.00 13.63 200 ASN A C 1
ATOM 1560 O O . ASN A 1 201 ? 42.914 9.502 13.429 1.00 19.70 200 ASN A O 1
ATOM 1565 N N . GLU A 1 202 ? 41.862 11.447 13.051 1.00 13.09 201 GLU A N 1
ATOM 1566 C CA . GLU A 1 202 ? 41.470 11.041 11.709 1.00 13.99 201 GLU A CA 1
ATOM 1567 C C . GLU A 1 202 ? 41.159 12.296 10.909 1.00 13.85 201 GLU A C 1
ATOM 1568 O O . GLU A 1 202 ? 40.713 13.300 11.467 1.00 12.81 201 GLU A O 1
ATOM 1574 N N . LEU A 1 203 ? 41.374 12.228 9.595 1.00 13.00 202 LEU A N 1
ATOM 1575 C CA . LEU A 1 203 ? 40.861 13.272 8.722 1.00 12.92 202 LEU A CA 1
ATOM 1576 C C . LEU A 1 203 ? 40.594 12.694 7.338 1.00 15.24 202 LEU A C 1
ATOM 1577 O O . LEU A 1 203 ? 41.213 11.705 6.923 1.00 14.02 202 LEU A O 1
ATOM 1582 N N . ILE A 1 204 ? 39.638 13.312 6.645 1.00 14.03 203 ILE A N 1
ATOM 1583 C CA . ILE A 1 204 ? 39.407 13.081 5.223 1.00 11.72 203 ILE A CA 1
ATOM 1584 C C . ILE A 1 204 ? 39.180 14.433 4.570 1.00 15.60 203 ILE A C 1
ATOM 1585 O O . ILE A 1 204 ? 38.464 15.285 5.114 1.00 14.84 203 ILE A O 1
ATOM 1590 N N . TYR A 1 205 ? 39.829 14.633 3.426 1.00 13.90 204 TYR A N 1
ATOM 1591 C CA . TYR A 1 205 ? 39.699 15.814 2.585 1.00 16.34 204 TYR A CA 1
ATOM 1592 C C . TYR A 1 205 ? 38.951 15.421 1.321 1.00 17.21 204 TYR A C 1
ATOM 1593 O O . TYR A 1 205 ? 39.214 14.360 0.745 1.00 14.04 204 TYR A O 1
ATOM 1602 N N . TYR A 1 206 ? 38.014 16.271 0.901 1.00 16.37 205 TYR A N 1
ATOM 1603 C CA . TYR A 1 206 ? 37.201 16.030 -0.282 1.00 15.48 205 TYR A CA 1
ATOM 1604 C C . TYR A 1 206 ? 37.280 17.241 -1.191 1.00 20.52 205 TYR A C 1
ATOM 1605 O O . TYR A 1 206 ? 37.181 18.384 -0.722 1.00 19.74 205 TYR A O 1
ATOM 1614 N N . GLY A 1 207 ? 37.458 16.988 -2.483 1.00 21.36 206 GLY A N 1
ATOM 1615 C CA . GLY A 1 207 ? 37.339 18.030 -3.480 1.00 24.05 206 GLY A CA 1
ATOM 1616 C C . GLY A 1 207 ? 38.654 18.389 -4.142 1.00 23.18 206 GLY A C 1
ATOM 1617 O O . GLY A 1 207 ? 39.588 17.589 -4.238 1.00 22.70 206 GLY A O 1
ATOM 1618 N N . LYS A 1 208 ? 38.717 19.640 -4.605 1.00 27.78 207 LYS A N 1
ATOM 1619 C CA . LYS A 1 208 ? 39.740 20.068 -5.547 1.00 30.89 207 LYS A CA 1
ATOM 1620 C C . LYS A 1 208 ? 41.149 19.885 -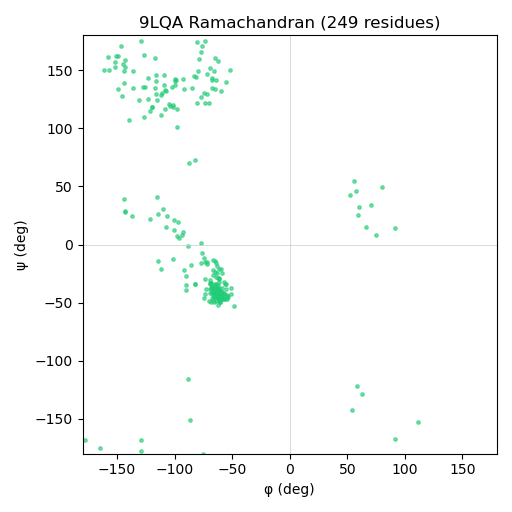4.991 1.00 28.85 207 LYS A C 1
ATOM 1621 O O . LYS A 1 208 ? 41.452 20.275 -3.861 1.00 26.78 207 LYS A O 1
ATOM 1627 N N . GLY A 1 209 ? 42.009 19.287 -5.805 1.00 32.39 208 GLY A N 1
ATOM 1628 C CA . GLY A 1 209 ? 43.437 19.318 -5.575 1.00 35.75 208 GLY A CA 1
ATOM 1629 C C . GLY A 1 209 ? 43.949 18.341 -4.543 1.00 32.35 208 GLY A C 1
ATOM 1630 O O . GLY A 1 209 ? 44.726 18.733 -3.666 1.00 30.13 208 GLY A O 1
ATOM 1631 N N . ILE A 1 210 ? 43.563 17.064 -4.640 1.00 29.97 209 ILE A N 1
ATOM 1632 C CA . ILE A 1 210 ? 44.015 16.130 -3.621 1.00 30.82 209 ILE A CA 1
ATOM 1633 C C . ILE A 1 210 ? 45.520 15.923 -3.694 1.00 30.43 209 ILE A C 1
ATOM 1634 O O . ILE A 1 210 ? 46.131 15.539 -2.690 1.00 28.26 209 ILE A O 1
ATOM 1639 N N . ASN A 1 211 ? 46.154 16.197 -4.839 1.00 34.18 210 ASN A N 1
ATOM 1640 C CA . ASN A 1 211 ? 47.586 15.914 -4.954 1.00 34.80 210 ASN A CA 1
ATOM 1641 C C . ASN A 1 211 ? 48.413 16.816 -4.046 1.00 26.52 210 ASN A C 1
ATOM 1642 O O . ASN A 1 211 ? 49.427 16.379 -3.484 1.00 26.39 210 ASN A O 1
ATOM 1647 N N . SER A 1 212 ? 48.008 18.075 -3.892 1.00 22.47 211 SER A N 1
ATOM 1648 C CA . SER A 1 212 ? 48.698 18.920 -2.929 1.00 27.18 211 SER A CA 1
ATOM 1649 C C . SER A 1 212 ? 48.414 18.467 -1.501 1.00 23.56 211 SER A C 1
ATOM 1650 O O . SER A 1 212 ? 49.269 18.623 -0.621 1.00 21.38 211 SER A O 1
ATOM 1653 N N . ILE A 1 213 ? 47.234 17.890 -1.253 1.00 21.32 212 ILE A N 1
ATOM 1654 C CA . ILE A 1 213 ? 46.964 17.331 0.071 1.00 21.48 212 ILE A CA 1
ATOM 1655 C C . ILE A 1 213 ? 47.859 16.130 0.323 1.00 24.26 212 ILE A C 1
ATOM 1656 O O . ILE A 1 213 ? 48.350 15.919 1.439 1.00 22.82 212 ILE A O 1
ATOM 1661 N N . GLN A 1 214 ? 48.081 15.316 -0.710 1.00 24.04 213 GLN A N 1
ATOM 1662 C CA . GLN A 1 214 ? 48.959 14.168 -0.560 1.00 24.67 213 GLN A CA 1
ATOM 1663 C C . GLN A 1 214 ? 50.373 14.611 -0.213 1.00 23.27 213 GLN A C 1
ATOM 1664 O O . GLN A 1 214 ? 51.039 13.986 0.622 1.00 23.03 213 GLN A O 1
ATOM 1670 N N . LYS A 1 215 ? 50.837 15.706 -0.829 1.00 25.96 214 LYS A N 1
ATOM 1671 C CA . LYS A 1 215 ? 52.163 16.244 -0.516 1.00 25.07 214 LYS A CA 1
ATOM 1672 C C . LYS A 1 215 ? 52.265 16.635 0.952 1.00 23.00 214 LYS A C 1
ATOM 1673 O O . LYS A 1 215 ? 53.280 16.374 1.610 1.00 20.70 214 LYS A O 1
ATOM 1679 N N . ILE A 1 216 ? 51.217 17.261 1.484 1.00 19.56 215 ILE A N 1
ATOM 1680 C CA . ILE A 1 216 ? 51.192 17.588 2.905 1.00 20.08 215 ILE A CA 1
ATOM 1681 C C . ILE A 1 216 ? 51.251 16.316 3.744 1.00 20.45 215 ILE A C 1
ATOM 1682 O O . ILE A 1 216 ? 52.083 16.186 4.651 1.00 19.92 215 ILE A O 1
ATOM 1687 N N . LEU A 1 217 ? 50.362 15.359 3.454 1.00 18.73 216 LEU A N 1
ATOM 1688 C CA . LEU A 1 217 ? 50.232 14.179 4.307 1.00 18.85 216 LEU A CA 1
ATOM 1689 C C . LEU A 1 217 ? 51.544 13.409 4.397 1.00 22.21 216 LEU A C 1
ATOM 1690 O O . LEU A 1 217 ? 51.907 12.906 5.468 1.00 20.85 216 LEU A O 1
ATOM 1695 N N . LYS A 1 218 ? 52.293 13.340 3.297 1.00 20.14 217 LYS A N 1
ATOM 1696 C CA . LYS A 1 218 ? 53.500 12.529 3.311 1.00 20.76 217 LYS A CA 1
ATOM 1697 C C . LYS A 1 218 ? 54.616 13.138 4.147 1.00 24.58 217 LYS A C 1
ATOM 1698 O O . LYS A 1 218 ? 55.557 12.420 4.505 1.00 24.40 217 LYS A O 1
ATOM 1704 N N . ARG A 1 219 ? 54.524 14.420 4.507 1.00 20.14 218 ARG A N 1
ATOM 1705 C CA . ARG A 1 219 ? 55.466 14.961 5.477 1.00 19.57 218 ARG A CA 1
ATOM 1706 C C . ARG A 1 219 ? 55.197 14.450 6.886 1.00 22.66 218 ARG A C 1
ATOM 1707 O O . ARG A 1 219 ? 56.065 14.569 7.751 1.00 19.81 218 ARG A O 1
ATOM 1715 N N . TYR A 1 220 ? 54.017 13.886 7.149 1.00 19.09 219 TYR A N 1
ATOM 1716 C CA . TYR A 1 220 ? 53.691 13.507 8.515 1.00 21.30 219 TYR A CA 1
ATOM 1717 C C . TYR A 1 220 ? 53.596 12.009 8.741 1.00 20.56 219 TYR A C 1
ATOM 1718 O O . TYR A 1 220 ? 53.738 11.572 9.890 1.00 18.74 219 TYR A O 1
ATOM 1727 N N . THR A 1 221 ? 53.381 11.208 7.695 1.00 23.62 220 THR A N 1
ATOM 1728 C CA . THR A 1 221 ? 53.068 9.808 7.946 1.00 20.45 220 THR A CA 1
ATOM 1729 C C . THR A 1 221 ? 53.411 8.972 6.717 1.00 19.06 220 THR A C 1
ATOM 1730 O O . THR A 1 221 ? 53.389 9.487 5.593 1.00 17.98 220 THR A O 1
ATOM 1734 N N . PRO A 1 222 ? 53.776 7.700 6.902 1.00 22.04 221 PRO A N 1
ATOM 1735 C CA . PRO A 1 222 ? 54.013 6.818 5.746 1.00 26.13 221 PRO A CA 1
ATOM 1736 C C . PRO A 1 222 ? 52.758 6.638 4.905 1.00 21.59 221 PRO A C 1
ATOM 1737 O O . PRO A 1 222 ? 51.632 6.820 5.371 1.00 18.65 221 PRO A O 1
ATOM 1741 N N . ILE A 1 223 ? 52.973 6.267 3.639 1.00 21.45 222 ILE A N 1
ATOM 1742 C CA . ILE A 1 223 ? 51.888 6.162 2.667 1.00 20.28 222 ILE A CA 1
ATOM 1743 C C . ILE A 1 223 ? 50.893 5.068 3.042 1.00 18.68 222 ILE A C 1
ATOM 1744 O O . ILE A 1 223 ? 49.726 5.119 2.632 1.00 19.02 222 ILE A O 1
ATOM 1749 N N . SER A 1 224 ? 51.324 4.082 3.827 1.00 19.58 223 SER A N 1
ATOM 1750 C CA . SER A 1 224 ? 50.450 3.010 4.284 1.00 21.06 223 SER A CA 1
ATOM 1751 C C . SER A 1 224 ? 49.339 3.493 5.210 1.00 23.24 223 SER A C 1
ATOM 1752 O O . SER A 1 224 ? 48.401 2.731 5.464 1.00 20.86 223 SER A O 1
ATOM 1755 N N . ASN A 1 225 ? 49.423 4.719 5.728 1.00 18.64 224 ASN A N 1
ATOM 1756 C CA . ASN A 1 225 ? 48.375 5.311 6.554 1.00 15.98 224 ASN A CA 1
ATOM 1757 C C . ASN A 1 225 ? 47.452 6.232 5.758 1.00 18.75 224 ASN A C 1
ATOM 1758 O O . ASN A 1 225 ? 46.598 6.902 6.348 1.00 18.53 224 ASN A O 1
ATOM 1763 N N . ILE A 1 226 ? 47.596 6.272 4.438 1.00 14.93 225 ILE A N 1
ATOM 1764 C CA . ILE A 1 226 ? 46.874 7.203 3.580 1.00 16.78 225 ILE A CA 1
ATOM 1765 C C . ILE A 1 226 ? 46.104 6.415 2.530 1.00 21.31 225 ILE A C 1
ATOM 1766 O O . ILE A 1 226 ? 46.591 5.395 2.028 1.00 19.35 225 ILE A O 1
ATOM 1771 N N . PHE A 1 227 ? 44.906 6.892 2.198 1.00 15.59 226 PHE A N 1
ATOM 1772 C CA . PHE A 1 227 ? 44.134 6.358 1.090 1.00 15.55 226 PHE A CA 1
ATOM 1773 C C . PHE A 1 227 ? 43.560 7.521 0.299 1.00 18.19 226 PHE A C 1
ATOM 1774 O O . PHE A 1 227 ? 43.279 8.583 0.862 1.00 17.68 226 PHE A O 1
ATOM 1782 N N . TRP A 1 228 ? 43.394 7.325 -1.010 1.00 14.05 227 TRP A N 1
ATOM 1783 C CA . TRP A 1 228 ? 42.690 8.315 -1.816 1.00 15.85 227 TRP A CA 1
ATOM 1784 C C . TRP A 1 228 ? 41.971 7.648 -2.983 1.00 17.45 227 TRP A C 1
ATOM 1785 O O . TRP A 1 228 ? 42.257 6.505 -3.354 1.00 20.15 227 TRP A O 1
ATOM 1796 N N . GLY A 1 229 ? 41.023 8.382 -3.551 1.00 14.13 228 GLY A N 1
ATOM 1797 C CA . GLY A 1 229 ? 40.289 7.889 -4.697 1.00 18.51 228 GLY A CA 1
ATOM 1798 C C . GLY A 1 229 ? 39.313 8.928 -5.196 1.00 21.80 228 GLY A C 1
ATOM 1799 O O . GLY A 1 229 ? 39.352 10.093 -4.794 1.00 19.22 228 GLY A O 1
ATOM 1800 N N . GLY A 1 230 ? 38.425 8.486 -6.079 1.00 25.01 229 GLY A N 1
ATOM 1801 C CA . GLY A 1 230 ? 37.423 9.382 -6.617 1.00 27.85 229 GLY A CA 1
ATOM 1802 C C . GLY A 1 230 ? 37.917 10.377 -7.646 1.00 29.19 229 GLY A C 1
ATOM 1803 O O . GLY A 1 230 ? 37.160 11.279 -8.010 1.00 27.17 229 GLY A O 1
ATOM 1804 N N . GLY A 1 231 ? 39.165 10.261 -8.112 1.00 30.84 230 GLY A N 1
ATOM 1805 C CA . GLY A 1 231 ? 39.659 11.128 -9.171 1.00 29.83 230 GLY A CA 1
ATOM 1806 C C . GLY A 1 231 ? 40.336 12.399 -8.689 1.00 43.17 230 GLY A C 1
ATOM 1807 O O . GLY A 1 231 ? 40.655 12.588 -7.505 1.00 33.53 230 GLY A O 1
ATOM 1808 N N . ILE A 1 232 ? 40.539 13.303 -9.662 1.00 40.85 231 ILE A N 1
ATOM 1809 C CA . ILE A 1 232 ? 41.348 14.512 -9.470 1.00 45.04 231 ILE A CA 1
ATOM 1810 C C . ILE A 1 232 ? 40.860 15.320 -8.275 1.00 37.39 231 ILE A C 1
ATOM 1811 O O . ILE A 1 232 ? 41.661 15.824 -7.475 1.00 35.70 231 ILE A O 1
ATOM 1816 N N . ASN A 1 233 ? 39.542 15.481 -8.153 1.00 36.67 232 ASN A N 1
ATOM 1817 C CA . ASN A 1 233 ? 38.919 16.252 -7.086 1.00 32.04 232 ASN A CA 1
ATOM 1818 C C . ASN A 1 233 ? 38.080 15.342 -6.187 1.00 31.13 232 ASN A C 1
ATOM 1819 O O . ASN A 1 233 ? 36.973 15.693 -5.766 1.00 28.11 232 ASN A O 1
ATOM 1824 N N . GLY A 1 234 ? 38.611 14.154 -5.891 1.00 26.71 233 GLY A N 1
ATOM 1825 C CA . GLY A 1 234 ? 37.899 13.149 -5.126 1.00 20.76 233 GLY A CA 1
ATOM 1826 C C . GLY A 1 234 ? 38.105 13.298 -3.635 1.00 19.62 233 GLY A C 1
ATOM 1827 O O . GLY A 1 234 ? 37.719 14.313 -3.060 1.00 16.45 233 GLY A O 1
ATOM 1828 N N . PHE A 1 235 ? 38.738 12.314 -3.004 1.00 17.47 234 PHE A N 1
ATOM 1829 C CA . PHE A 1 235 ? 38.920 12.316 -1.559 1.00 15.51 234 PHE A CA 1
ATOM 1830 C C . PHE A 1 235 ? 40.286 11.742 -1.217 1.00 16.80 234 PHE A C 1
ATOM 1831 O O . PHE A 1 235 ? 40.848 10.945 -1.979 1.00 15.48 234 PHE A O 1
ATOM 1839 N N . ILE A 1 236 ? 40.825 12.167 -0.073 1.00 13.00 235 ILE A N 1
ATOM 1840 C CA . ILE A 1 236 ? 42.062 11.611 0.467 1.00 14.96 235 ILE A CA 1
ATOM 1841 C C . ILE A 1 236 ? 41.985 11.693 1.991 1.00 16.00 235 ILE A C 1
ATOM 1842 O O . ILE A 1 236 ? 41.581 12.719 2.544 1.00 13.18 235 ILE A O 1
ATOM 1847 N N . GLY A 1 237 ? 42.344 10.601 2.673 1.00 14.99 236 GLY A N 1
ATOM 1848 C CA . GLY A 1 237 ? 42.167 10.549 4.110 1.00 14.07 236 GLY A CA 1
ATOM 1849 C C . GLY A 1 237 ? 43.248 9.733 4.784 1.00 16.02 236 GLY A C 1
ATOM 1850 O O . GLY A 1 237 ? 44.058 9.070 4.131 1.00 15.94 236 GLY A O 1
ATOM 1851 N N . THR A 1 238 ? 43.257 9.804 6.111 1.00 13.11 237 THR A N 1
ATOM 1852 C CA . THR A 1 238 ? 44.168 9.030 6.941 1.00 14.50 237 THR A CA 1
ATOM 1853 C C . THR A 1 238 ? 43.396 7.940 7.679 1.00 17.62 237 THR A C 1
ATOM 1854 O O . THR A 1 238 ? 42.220 8.105 8.034 1.00 15.07 237 THR A O 1
ATOM 1858 N N . VAL A 1 239 ? 44.063 6.802 7.869 1.00 15.85 238 VAL A N 1
ATOM 1859 C CA . VAL A 1 239 ? 43.459 5.681 8.577 1.00 13.98 238 VAL A CA 1
ATOM 1860 C C . VAL A 1 239 ? 43.271 6.052 10.038 1.00 13.76 238 VAL A C 1
ATOM 1861 O O . VAL A 1 239 ? 44.172 6.612 10.673 1.00 13.31 238 VAL A O 1
ATOM 1865 N N . ARG A 1 240 ? 42.093 5.743 10.572 1.00 13.96 239 ARG A N 1
ATOM 1866 C CA . ARG A 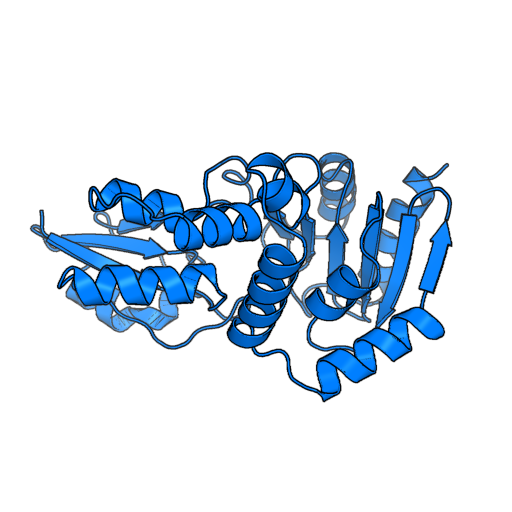1 240 ? 41.744 6.138 11.934 1.00 14.36 239 ARG A CA 1
ATOM 1867 C C . ARG A 1 240 ? 42.778 5.637 12.938 1.00 14.18 239 ARG A C 1
ATOM 1868 O O . ARG A 1 240 ? 43.293 4.522 12.819 1.00 14.43 239 ARG A O 1
ATOM 1876 N N . ASN A 1 241 ? 43.105 6.489 13.914 1.00 11.52 240 ASN A N 1
ATOM 1877 C CA . ASN A 1 241 ? 43.979 6.186 15.052 1.00 14.77 240 ASN A CA 1
ATOM 1878 C C . ASN A 1 241 ? 45.424 5.922 14.660 1.00 13.71 240 ASN A C 1
ATOM 1879 O O . ASN A 1 241 ? 46.191 5.417 15.480 1.00 15.63 240 ASN A O 1
ATOM 1884 N N . ARG A 1 242 ? 45.832 6.266 13.443 1.00 13.13 241 ARG A N 1
ATOM 1885 C CA . ARG A 1 242 ? 47.239 6.121 13.086 1.00 15.21 241 ARG A CA 1
ATOM 1886 C C . ARG A 1 242 ? 48.054 7.380 13.352 1.00 14.92 241 ARG A C 1
ATOM 1887 O O . ARG A 1 242 ? 49.284 7.300 13.456 1.00 16.38 241 ARG A O 1
ATOM 1895 N N . LEU A 1 243 ? 47.406 8.533 13.428 1.00 13.13 242 LEU A N 1
ATOM 1896 C CA . LEU A 1 243 ? 48.078 9.808 13.638 1.00 14.43 242 LEU A CA 1
ATOM 1897 C C . LEU A 1 243 ? 47.623 10.395 14.966 1.00 15.57 242 LEU A C 1
ATOM 1898 O O . LEU A 1 243 ? 46.468 10.221 15.362 1.00 15.06 242 LEU A O 1
ATOM 1903 N N . THR A 1 244 ? 48.532 11.085 15.650 1.00 12.56 243 THR A N 1
ATOM 1904 C CA . THR A 1 244 ? 48.187 11.741 16.904 1.00 13.93 243 THR A CA 1
ATOM 1905 C C . THR A 1 244 ? 47.401 13.026 16.642 1.00 13.22 243 THR A C 1
ATOM 1906 O O . THR A 1 244 ? 47.377 13.563 15.529 1.00 12.63 243 THR A O 1
ATOM 1910 N N . THR A 1 245 ? 46.782 13.545 17.700 1.00 12.80 244 THR A N 1
ATOM 1911 C CA . THR A 1 245 ? 46.035 14.793 17.566 1.00 11.94 244 THR A CA 1
ATOM 1912 C C . THR A 1 245 ? 46.925 15.939 17.081 1.00 13.50 244 THR A C 1
ATOM 1913 O O . THR A 1 245 ? 46.528 16.710 16.199 1.00 15.10 244 THR A O 1
ATOM 1917 N N . ASN A 1 246 ? 48.140 16.052 17.607 1.00 15.51 245 ASN A N 1
ATOM 1918 C CA . ASN A 1 246 ? 49.000 17.130 17.136 1.00 16.11 245 ASN A CA 1
ATOM 1919 C C . ASN A 1 246 ? 49.365 16.967 15.663 1.00 16.96 245 ASN A C 1
ATOM 1920 O O . ASN A 1 246 ? 49.481 17.966 14.945 1.00 17.20 245 ASN A O 1
ATOM 1925 N N . GLU A 1 247 ? 49.547 15.735 15.188 1.00 14.31 246 GLU A N 1
ATOM 1926 C CA . GLU A 1 247 ? 49.819 15.559 13.761 1.00 14.51 246 GLU A CA 1
ATOM 1927 C C . GLU A 1 247 ? 48.609 15.959 12.917 1.00 16.35 246 GLU A C 1
ATOM 1928 O O . GLU A 1 247 ? 48.756 16.645 11.894 1.00 14.17 246 GLU A O 1
ATOM 1934 N N . ILE A 1 248 ? 47.405 15.547 13.336 1.00 14.24 247 ILE A N 1
ATOM 1935 C CA . ILE A 1 248 ? 46.183 15.939 12.635 1.00 14.25 247 ILE A CA 1
ATOM 1936 C C . ILE A 1 248 ? 46.038 17.459 12.624 1.00 17.74 247 ILE A C 1
ATOM 1937 O O . ILE A 1 248 ? 45.708 18.063 11.594 1.00 15.58 247 ILE A O 1
ATOM 1942 N N . LEU A 1 249 ? 46.264 18.096 13.776 1.00 15.19 248 LEU A N 1
ATOM 1943 C CA . LEU A 1 249 ? 46.097 19.546 13.865 1.00 14.84 248 LEU A CA 1
ATOM 1944 C C . LEU A 1 249 ? 47.090 20.273 12.971 1.00 14.47 248 LEU A C 1
ATOM 1945 O O . LEU A 1 249 ? 46.740 21.268 12.330 1.00 17.88 248 LEU A O 1
ATOM 1950 N N . ASN A 1 250 ? 48.336 19.798 12.923 1.00 13.18 249 ASN A N 1
ATOM 1951 C CA . ASN A 1 250 ? 49.317 20.395 12.023 1.00 15.46 249 ASN A CA 1
ATOM 1952 C C . ASN A 1 250 ? 48.884 20.254 10.572 1.00 19.69 249 ASN A C 1
ATOM 1953 O O . ASN A 1 250 ? 48.984 21.205 9.788 1.00 16.39 249 ASN A O 1
ATOM 1958 N N . ILE A 1 251 ? 48.426 19.057 10.187 1.00 15.65 250 ILE A N 1
ATOM 1959 C CA . ILE A 1 251 ? 47.954 18.853 8.820 1.00 15.90 250 ILE A CA 1
ATOM 1960 C C . ILE A 1 251 ? 46.803 19.798 8.515 1.00 15.44 250 ILE A C 1
ATOM 1961 O O . ILE A 1 251 ? 46.754 20.416 7.445 1.00 14.75 250 ILE A O 1
ATOM 1966 N N . VAL A 1 252 ? 45.866 19.940 9.460 1.00 16.02 251 VAL A N 1
ATOM 1967 C CA . VAL A 1 252 ? 44.733 20.835 9.254 1.00 15.77 251 VAL A CA 1
ATOM 1968 C C . VAL A 1 252 ? 45.215 22.258 8.995 1.00 19.53 251 VAL A C 1
ATOM 1969 O O . VAL A 1 252 ? 44.695 22.950 8.104 1.00 18.47 251 VAL A O 1
ATOM 1973 N N . GLU A 1 253 ? 46.227 22.712 9.749 1.00 17.57 252 GLU A N 1
ATOM 1974 C CA . GLU A 1 253 ? 46.769 24.046 9.504 1.00 18.81 252 GLU A CA 1
ATOM 1975 C C . GLU A 1 253 ? 47.404 24.133 8.123 1.00 16.53 252 GLU A C 1
ATOM 1976 O O . GLU A 1 253 ? 47.219 25.132 7.417 1.00 17.55 252 GLU A O 1
ATOM 1982 N N . GLN A 1 254 ? 48.164 23.105 7.723 1.00 14.35 253 GLN A N 1
ATOM 1983 C CA . GLN A 1 254 ? 48.789 23.124 6.398 1.00 15.89 253 GLN A CA 1
ATOM 1984 C C . GLN A 1 254 ? 47.745 23.190 5.292 1.00 19.46 253 GLN A C 1
ATOM 1985 O O . GLN A 1 254 ? 47.941 23.874 4.277 1.00 16.70 253 GLN A O 1
ATOM 1991 N N . ILE A 1 255 ? 46.621 22.504 5.476 1.00 15.13 254 ILE A N 1
ATOM 1992 C CA . ILE A 1 255 ? 45.583 22.522 4.451 1.00 17.83 254 ILE A CA 1
ATOM 1993 C C . ILE A 1 255 ? 44.931 23.898 4.378 1.00 20.79 254 ILE A C 1
ATOM 1994 O O . ILE A 1 255 ? 44.612 24.387 3.288 1.00 19.52 254 ILE A O 1
ATOM 1999 N N . LYS A 1 256 ? 44.726 24.543 5.532 1.00 17.64 255 LYS A N 1
ATOM 2000 C CA . LYS A 1 256 ? 44.168 25.895 5.545 1.00 20.76 255 LYS A CA 1
ATOM 2001 C C . LYS A 1 256 ? 45.110 26.896 4.885 1.00 18.47 255 LYS A C 1
ATOM 2002 O O . LYS A 1 256 ? 44.658 27.857 4.257 1.00 20.24 255 LYS A O 1
ATOM 2008 N N . LEU A 1 257 ? 46.423 26.698 5.030 1.00 17.80 256 LEU A N 1
ATOM 2009 C CA . LEU A 1 257 ? 47.380 27.604 4.403 1.00 21.72 256 LEU A CA 1
ATOM 2010 C C . LEU A 1 257 ? 47.255 27.596 2.885 1.00 24.59 256 LEU A C 1
ATOM 2011 O O . LEU A 1 257 ? 47.548 28.611 2.241 1.00 26.94 256 LEU A O 1
ATOM 2016 N N . LEU A 1 258 ? 46.817 26.475 2.296 1.00 21.38 257 LEU A N 1
ATOM 2017 C CA . LEU A 1 258 ? 46.591 26.433 0.851 1.00 23.91 257 LEU A CA 1
ATOM 2018 C C . LEU A 1 258 ? 45.519 27.420 0.404 1.00 26.36 257 LEU A C 1
ATOM 2019 O O . LEU A 1 258 ? 45.480 27.782 -0.777 1.00 30.18 257 LEU A O 1
ATOM 2024 N N . GLU A 1 259 ? 44.644 27.855 1.306 1.00 22.97 258 GLU A N 1
ATOM 2025 C CA . GLU A 1 259 ? 43.678 28.893 0.976 1.00 26.30 258 GLU A CA 1
ATOM 2026 C C . GLU A 1 259 ? 44.291 30.289 0.962 1.00 30.68 258 GLU A C 1
ATOM 2027 O O . GLU A 1 259 ? 43.563 31.261 0.745 1.00 37.50 258 GLU A O 1
ATOM 2033 N N . LEU A 1 260 ? 45.591 30.420 1.205 1.00 31.95 259 LEU A N 1
ATOM 2034 C CA . LEU A 1 260 ? 46.244 31.722 1.146 1.00 35.85 259 LEU A CA 1
ATOM 2035 C C . LEU A 1 260 ? 47.135 31.809 -0.090 1.00 42.76 259 LEU A C 1
ATOM 2036 O O . LEU A 1 260 ? 47.299 32.884 -0.669 1.00 46.28 259 LEU A O 1
#

Radius of gyration: 18.68 Å; Cα contacts (8 Å, |Δi|>4): 424; chains: 1; bounding box: 40×56×37 Å

Nearest PDB structures (foldseek):
  5x4i-assembly1_A  TM=3.790E-01  e=4.302E-05  Pyrococcus furiosus DSM 3638
  5x4h-assembly1_A  TM=3.870E-01  e=1.426E-04  Pyrococcus furiosus DSM 3638
  6aqz-assembly3_F  TM=4.453E-01  e=3.786E-01  Naegleria fowleri
  6aqy-assembly3_F  TM=4.281E-01  e=4.872E-01  Naegleria fowleri
  6aqz-assembly2_D  TM=2.020E-01  e=4.295E-01  Naegleria fowleri

Foldseek 3Di:
DAEEEEEFAWFLLSVVVVVVCVVVVHHYDYPNYHLQPQAPVVCVVVQVVPAPPPPYAYEYANHDDPDPHHPSYDYQDCKDVNQVPFHSSVVSCVVVVHDQDPLSCLLRQCRQANPVSNVVVPDDPVSSVVSLVRRCVRNPDDDVLLVQLVVQVVPAWDDQQQEIETEGPHPDCSSNCVVPPPGAKYWYDYQFKIKIFHAACVVLVVLVVVQDDCVQKMGHNPRRGMIMGNGPPHGSVSVVVSVVVVSVVSD

Secondary structure (DSSP, 8-state):
-EEEEEE-S-SHHHHHHHHHHHHTT-EEE-----TT--BGGGGHHHHHHHTT-TTEEEEEES-B-SS---TTEEEE--BGGGTTSPPHHHHHHHHTTPPP-HHHHHHHHHHHHHHHHHHTTT--HHHHHHHHHHHHHHTT--HHHHHHHHHHHHHSEEEETTEEEEE---S--HHHHHHH-S-SEEEEEETTEEEEEES-HHHHHHHHHTTS-GGGEEEESSTTSEEEE-TTSS-HHHHHHHHHHHHHTT-

Solvent-accessible surface area: 12614 Å² total; per-residue (Å²): 161,124,49,0,0,0,0,0,4,38,6,1,2,1,81,7,0,37,95,2,0,74,91,109,140,26,68,52,81,30,118,180,9,80,150,95,45,13,58,0,34,61,0,98,107,12,20,144,91,43,15,102,112,138,61,32,28,0,18,0,0,31,12,108,78,63,45,124,40,18,130,24,23,74,87,10,17,8,42,32,118,83,10,115,106,62,0,0,0,61,29,0,3,83,47,13,127,41,112,43,85,112,91,17,44,5,0,3,17,6,35,39,36,50,15,69,3,0,94,146,63,57,10,43,135,126,56,18,77,91,3,18,109,64,11,32,146,24,17,39,16,114,124,94,10,36,116,56,0,104,89,4,44,105,109,24,43,86,115,52,55,34,0,54,6,0,76,3,94,5,78,52,13,18,0,0,6,32,95,32,62,110,39,125,36,0,0,0,33,14,58,44,18,0,23,3,35,8,114,14,6,92,39,1,24,136,7,0,108,150,62,13,89,80,76,16,6,63,32,0,19,14,140,84,13,56,0,0,0,30,91,108,122,4,77,56,107,57,0,76,74,0,2,90,54,2,41,97,87,38,174

B-factor: mean 23.72, std 9.31, range [8.94, 63.8]